Protein AF-A0A329S7Z7-F1 (afdb_monomer)

Organism: 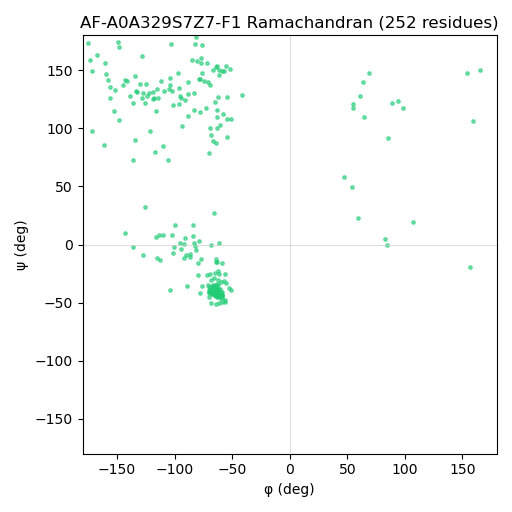NCBI:txid29920

Sequence (254 aa):
MAEKARREEEARAAALEVEAGRATQEKAAAADAAHQRARASRAQASTETCGPHAVGPADEALDEDKSDSESAEDGNEGENQDEEKNEEENVAEERGVQLSDNDAVAETIVNFNLESPKNVSSVYQSACGNTGVISATTGHVRSMVHSFPEVLQMNCSPKTNKYNYQLLSMIAMDQYGNCQPVQYSLLETNGDWHMAKRLEHFKRANEHWCFVRIVIVGKDMREMRKEEEYYTKVEIAGTLRDTPYLEEMNVVLG

pLDDT: mean 70.24, std 23.92, range [27.22, 97.94]

Structure (mmCIF, N/CA/C/O backbone):
data_AF-A0A329S7Z7-F1
#
_entry.id   AF-A0A329S7Z7-F1
#
loop_
_atom_site.group_PDB
_atom_site.id
_atom_site.type_symbol
_atom_site.label_atom_id
_atom_site.label_alt_id
_atom_site.label_comp_id
_atom_site.label_asym_id
_atom_site.label_entity_id
_atom_site.label_seq_id
_atom_site.pdbx_PDB_ins_code
_atom_site.Cartn_x
_atom_site.Cartn_y
_atom_site.Cartn_z
_atom_site.occupancy
_atom_site.B_iso_or_equiv
_atom_site.auth_seq_id
_atom_site.auth_comp_id
_atom_site.auth_asym_id
_atom_site.auth_atom_id
_atom_site.pdbx_PDB_model_num
ATOM 1 N N . MET A 1 1 ? -5.266 -20.546 58.063 1.00 62.34 1 MET A N 1
ATOM 2 C CA . MET A 1 1 ? -4.417 -19.351 57.835 1.00 62.34 1 MET A CA 1
ATOM 3 C C . MET A 1 1 ? -3.985 -19.199 56.377 1.00 62.34 1 MET A C 1
ATOM 5 O O . MET A 1 1 ? -4.101 -18.095 55.871 1.00 62.34 1 MET A O 1
ATOM 9 N N . ALA A 1 2 ? -3.584 -20.269 55.677 1.00 73.00 2 ALA A N 1
ATOM 10 C CA . ALA A 1 2 ? -3.150 -20.197 54.272 1.00 73.00 2 ALA A CA 1
ATOM 11 C C . ALA A 1 2 ? -4.217 -19.677 53.278 1.00 73.00 2 ALA A C 1
ATOM 13 O O . ALA A 1 2 ? -3.906 -18.891 52.392 1.00 73.00 2 ALA A O 1
ATOM 14 N N . GLU A 1 3 ? -5.489 -20.045 53.453 1.00 74.56 3 GLU A N 1
ATOM 15 C CA . GLU A 1 3 ? -6.572 -19.630 52.541 1.00 74.56 3 GLU A CA 1
ATOM 16 C C . GLU A 1 3 ? -6.886 -18.123 52.606 1.00 74.56 3 GLU A C 1
ATOM 18 O O . GLU A 1 3 ? -7.248 -17.509 51.605 1.00 74.56 3 GLU A O 1
ATOM 23 N N . LYS A 1 4 ? -6.694 -17.504 53.779 1.00 81.69 4 LYS A N 1
ATOM 24 C CA . LYS A 1 4 ? -6.884 -16.059 53.961 1.00 81.69 4 LYS A CA 1
ATOM 25 C C . LYS A 1 4 ? -5.797 -15.264 53.233 1.00 81.69 4 LYS A C 1
ATOM 27 O O . LYS A 1 4 ? -6.122 -14.289 52.571 1.00 81.69 4 LYS A O 1
ATOM 32 N N . ALA A 1 5 ? -4.546 -15.723 53.310 1.00 85.06 5 ALA A N 1
ATOM 33 C CA . ALA A 1 5 ? -3.421 -15.097 52.619 1.00 85.06 5 ALA A CA 1
ATOM 34 C C . ALA A 1 5 ? -3.585 -15.154 51.091 1.00 85.06 5 ALA A C 1
ATOM 36 O O . ALA A 1 5 ? -3.383 -14.147 50.420 1.00 85.06 5 ALA A O 1
ATOM 37 N N . ARG A 1 6 ? -4.052 -16.290 50.550 1.00 84.81 6 ARG A N 1
ATOM 38 C CA . ARG A 1 6 ? -4.292 -16.438 49.105 1.00 84.81 6 ARG A CA 1
ATOM 39 C C . ARG A 1 6 ? -5.372 -15.483 48.585 1.00 84.81 6 ARG A C 1
ATOM 41 O O . ARG A 1 6 ? -5.197 -14.870 47.540 1.00 84.81 6 ARG A O 1
ATOM 48 N N . ARG A 1 7 ? -6.466 -15.308 49.338 1.00 83.81 7 ARG A N 1
ATOM 49 C CA . ARG A 1 7 ? -7.524 -14.342 48.989 1.00 83.81 7 ARG A CA 1
ATOM 50 C C . ARG A 1 7 ? -7.042 -12.891 49.019 1.00 83.81 7 ARG A C 1
ATOM 52 O O . ARG A 1 7 ? -7.508 -12.082 48.226 1.00 83.81 7 ARG A O 1
ATOM 59 N N . GLU A 1 8 ? -6.134 -12.555 49.930 1.00 86.12 8 GLU A N 1
ATOM 60 C CA . GLU A 1 8 ? -5.557 -11.209 50.024 1.00 86.12 8 GLU A CA 1
ATOM 61 C C . GLU A 1 8 ? -4.618 -10.903 48.848 1.00 86.12 8 GLU A C 1
ATOM 63 O O . GLU A 1 8 ? -4.604 -9.783 48.339 1.00 86.12 8 GLU A O 1
ATOM 68 N N . GLU A 1 9 ? -3.873 -11.905 48.382 1.00 85.12 9 GLU A N 1
ATOM 69 C CA . GLU A 1 9 ? -3.003 -11.803 47.209 1.00 85.12 9 GLU A CA 1
ATOM 70 C C . GLU A 1 9 ? -3.807 -11.694 45.903 1.00 85.12 9 GLU A C 1
ATOM 72 O O . GLU A 1 9 ? -3.550 -10.795 45.103 1.00 85.12 9 GLU A O 1
ATOM 77 N N . GLU A 1 10 ? -4.847 -12.519 45.734 1.00 86.88 10 GLU A N 1
ATOM 78 C CA . GLU A 1 10 ? -5.782 -12.434 44.599 1.00 86.88 10 GLU A CA 1
ATOM 79 C C . GLU A 1 10 ? -6.474 -11.056 44.539 1.00 86.88 10 GLU A C 1
ATOM 81 O O . GLU A 1 10 ? -6.580 -10.455 43.469 1.00 86.88 10 GLU A O 1
ATOM 86 N N . ALA A 1 11 ? -6.883 -10.500 45.686 1.00 85.62 11 ALA A N 1
ATOM 87 C CA . ALA A 1 11 ? -7.495 -9.171 45.749 1.00 85.62 11 ALA A CA 1
ATOM 88 C C . ALA A 1 11 ? -6.511 -8.039 45.396 1.00 85.62 11 ALA A C 1
ATOM 90 O O . ALA A 1 11 ? -6.901 -7.063 44.751 1.00 85.62 11 ALA A O 1
ATOM 91 N N . ARG A 1 12 ? -5.233 -8.162 45.782 1.00 87.06 12 ARG A N 1
ATOM 92 C CA . ARG A 1 12 ? -4.185 -7.196 45.408 1.00 87.06 12 ARG A CA 1
ATOM 93 C C . ARG A 1 12 ? -3.866 -7.243 43.916 1.00 87.06 12 ARG A C 1
ATOM 95 O O . ARG A 1 12 ? -3.706 -6.186 43.314 1.00 87.06 12 ARG A O 1
ATOM 102 N N . ALA A 1 13 ? -3.811 -8.435 43.324 1.00 84.06 13 ALA A N 1
ATOM 103 C CA . ALA A 1 13 ? -3.601 -8.595 41.887 1.00 84.06 13 ALA A CA 1
ATOM 104 C C . ALA A 1 13 ? -4.758 -7.984 41.076 1.00 84.06 13 ALA A C 1
ATOM 106 O O . ALA A 1 13 ? -4.520 -7.215 40.148 1.00 84.06 13 ALA A O 1
ATOM 107 N N . ALA A 1 14 ? -6.006 -8.232 41.492 1.00 84.25 14 ALA A N 1
ATOM 108 C CA . ALA A 1 14 ? -7.184 -7.648 40.851 1.00 84.25 14 ALA A CA 1
ATOM 109 C C . ALA A 1 14 ? -7.212 -6.110 40.947 1.00 84.25 14 ALA A C 1
ATOM 111 O O . ALA A 1 14 ? -7.584 -5.436 39.988 1.00 84.25 14 ALA A O 1
ATOM 112 N N . ALA A 1 15 ? -6.787 -5.533 42.077 1.00 84.81 15 ALA A N 1
ATOM 113 C CA . ALA A 1 15 ? -6.700 -4.079 42.231 1.00 84.81 15 ALA A CA 1
ATOM 114 C C . ALA A 1 15 ? -5.670 -3.448 41.273 1.00 84.81 15 ALA A C 1
ATOM 116 O O . ALA A 1 15 ? -5.936 -2.396 40.693 1.00 84.81 15 ALA A O 1
ATOM 117 N N . LEU A 1 16 ? -4.533 -4.120 41.065 1.00 83.94 16 LEU A N 1
ATOM 118 C CA . LEU A 1 16 ? -3.482 -3.696 40.135 1.00 83.94 16 LEU A CA 1
ATOM 119 C C . LEU A 1 16 ? -3.947 -3.728 38.672 1.00 83.94 16 LEU A C 1
ATOM 121 O O . LEU A 1 16 ? -3.645 -2.805 37.917 1.00 83.94 16 LEU A O 1
ATOM 125 N N . GLU A 1 17 ? -4.721 -4.741 38.270 1.00 81.00 17 GLU A N 1
ATOM 126 C CA . GLU A 1 17 ? -5.297 -4.792 36.918 1.00 81.00 17 GLU A CA 1
ATOM 127 C C . GLU A 1 17 ? -6.325 -3.680 36.675 1.00 81.00 17 GLU A C 1
ATOM 129 O O . GLU A 1 17 ? -6.333 -3.064 35.607 1.00 81.00 17 GLU A O 1
ATOM 134 N N . VAL A 1 18 ? -7.162 -3.371 37.670 1.00 83.44 18 VAL A N 1
ATOM 135 C CA . VAL A 1 18 ? -8.134 -2.269 37.579 1.00 83.44 18 VAL A CA 1
ATOM 136 C C . VAL A 1 18 ? -7.424 -0.918 37.447 1.00 83.44 18 VAL A C 1
ATOM 138 O O . VAL A 1 18 ? -7.835 -0.075 36.645 1.00 83.44 18 VAL A O 1
ATOM 141 N N . GLU A 1 19 ? -6.340 -0.708 38.195 1.00 83.00 19 GLU A N 1
ATOM 142 C CA . GLU A 1 19 ? -5.549 0.523 38.129 1.00 83.00 19 GLU A CA 1
ATOM 143 C C . GLU A 1 19 ? -4.821 0.665 36.782 1.00 83.00 19 GLU A C 1
ATOM 145 O O . GLU A 1 19 ? -4.863 1.732 36.162 1.00 83.00 19 GLU A O 1
ATOM 150 N N . ALA A 1 20 ? -4.247 -0.427 36.264 1.00 77.75 20 ALA A N 1
ATOM 151 C CA . ALA A 1 20 ? -3.639 -0.459 34.936 1.00 77.75 20 ALA A CA 1
ATOM 152 C C . ALA A 1 20 ? -4.668 -0.169 33.829 1.00 77.75 20 ALA A C 1
ATOM 154 O O . ALA A 1 20 ? -4.409 0.641 32.933 1.00 77.75 20 ALA A O 1
ATOM 155 N N . GLY A 1 21 ? -5.865 -0.759 33.911 1.00 78.94 21 GLY A N 1
ATOM 156 C CA . GLY A 1 21 ? -6.962 -0.486 32.981 1.00 78.94 21 GLY A CA 1
ATOM 157 C C . GLY A 1 21 ? -7.362 0.992 32.973 1.00 78.94 21 GLY A C 1
ATOM 158 O O . GLY A 1 21 ? -7.471 1.602 31.907 1.00 78.94 21 GLY A O 1
ATOM 159 N N . ARG A 1 22 ? -7.476 1.604 34.159 1.00 81.50 22 ARG A N 1
ATOM 160 C CA . ARG A 1 22 ? -7.803 3.028 34.310 1.00 81.50 22 ARG A CA 1
ATOM 161 C C . ARG A 1 22 ? -6.724 3.941 33.721 1.00 81.50 22 ARG A C 1
ATOM 163 O O . ARG A 1 22 ? -7.058 4.857 32.973 1.00 81.50 22 ARG A O 1
ATOM 170 N N . ALA A 1 23 ? -5.447 3.657 33.979 1.00 79.12 23 ALA A N 1
ATOM 171 C CA . ALA A 1 23 ? -4.332 4.422 33.416 1.00 79.12 23 ALA A CA 1
ATOM 172 C C . ALA A 1 23 ? -4.287 4.348 31.877 1.00 79.12 23 ALA A C 1
ATOM 174 O O . ALA A 1 23 ? -3.947 5.321 31.200 1.00 79.12 23 ALA A O 1
ATOM 175 N N . THR A 1 24 ? -4.662 3.200 31.309 1.00 80.31 24 THR A N 1
ATOM 176 C CA . THR A 1 24 ? -4.720 3.001 29.854 1.00 80.31 24 THR A CA 1
ATOM 177 C C . THR A 1 24 ? -5.867 3.801 29.231 1.00 80.31 24 THR A C 1
ATOM 179 O O . THR A 1 24 ? -5.694 4.443 28.194 1.00 80.31 24 THR A O 1
ATOM 182 N N . GLN A 1 25 ? -7.024 3.828 29.897 1.00 74.88 25 GLN A N 1
ATOM 183 C CA . GLN A 1 25 ? -8.201 4.577 29.459 1.00 74.88 25 GLN A CA 1
ATOM 184 C C . GLN A 1 25 ? -7.985 6.098 29.541 1.00 74.88 25 GLN A C 1
ATOM 186 O O . GLN A 1 25 ? -8.393 6.833 28.642 1.00 74.88 25 GLN A O 1
ATOM 191 N N . GLU A 1 26 ? -7.281 6.571 30.570 1.00 80.88 26 GLU A N 1
ATOM 192 C CA . GLU A 1 26 ? -6.946 7.988 30.747 1.00 80.88 26 GLU A CA 1
ATOM 193 C C . GLU A 1 26 ? -5.937 8.480 29.694 1.00 80.88 26 GLU A C 1
ATOM 195 O O . GLU A 1 26 ? -6.112 9.556 29.121 1.00 80.88 26 GLU A O 1
ATOM 200 N N . LYS A 1 27 ? -4.942 7.653 29.334 1.00 79.88 27 LYS A N 1
ATOM 201 C CA . LYS A 1 27 ? -4.032 7.943 28.211 1.00 79.88 27 LYS A CA 1
ATOM 202 C C . LYS A 1 27 ? -4.758 8.009 26.866 1.00 79.88 27 LYS A C 1
ATOM 204 O O . LYS A 1 27 ? -4.454 8.886 26.059 1.00 79.88 27 LYS A O 1
ATOM 209 N N . ALA A 1 28 ? -5.721 7.117 26.628 1.00 73.62 28 ALA A N 1
ATOM 210 C CA . ALA A 1 28 ? -6.526 7.135 25.408 1.00 73.62 28 ALA A CA 1
ATOM 211 C C . ALA A 1 28 ? -7.396 8.403 25.316 1.00 73.62 28 ALA A C 1
ATOM 213 O O . ALA A 1 28 ? -7.445 9.040 24.265 1.00 73.62 28 ALA A O 1
ATOM 214 N N . ALA A 1 29 ? -8.014 8.818 26.426 1.00 78.56 29 ALA A N 1
ATOM 215 C CA . ALA A 1 29 ? -8.801 10.049 26.489 1.00 78.56 29 ALA A CA 1
ATOM 216 C C . ALA A 1 29 ? -7.942 11.310 26.275 1.00 78.56 29 ALA A C 1
ATOM 218 O O . ALA A 1 29 ? -8.358 12.233 25.574 1.00 78.56 29 ALA A O 1
ATOM 219 N N . ALA A 1 30 ? -6.724 11.344 26.827 1.00 79.62 30 ALA A N 1
ATOM 220 C CA . ALA A 1 30 ? -5.790 12.451 26.619 1.00 79.62 30 ALA A CA 1
ATOM 221 C C . ALA A 1 30 ? -5.335 12.569 25.152 1.00 79.62 30 ALA A C 1
ATOM 223 O O . ALA A 1 30 ? -5.235 13.680 24.627 1.00 79.62 30 ALA A O 1
ATOM 224 N N . ALA A 1 31 ? -5.105 11.438 24.477 1.00 76.00 31 ALA A N 1
ATOM 225 C CA . ALA A 1 31 ? -4.752 11.409 23.059 1.00 76.00 31 ALA A CA 1
ATOM 226 C C . ALA A 1 31 ? -5.901 11.909 22.165 1.00 76.00 31 ALA A C 1
ATOM 228 O O . ALA A 1 31 ? -5.667 12.710 21.259 1.00 76.00 31 ALA A O 1
ATOM 229 N N . ASP A 1 32 ? -7.144 11.509 22.456 1.00 79.44 32 ASP A N 1
ATOM 230 C CA . ASP A 1 32 ? -8.321 11.977 21.713 1.00 79.44 32 ASP A CA 1
ATOM 231 C C . ASP A 1 32 ? -8.551 13.487 21.905 1.00 79.44 32 ASP A C 1
ATOM 233 O O . ASP A 1 32 ? -8.765 14.223 20.941 1.00 79.44 32 ASP A O 1
ATOM 237 N N . ALA A 1 33 ? -8.386 13.993 23.133 1.00 78.00 33 ALA A N 1
ATOM 238 C CA . ALA A 1 33 ? -8.478 15.425 23.418 1.00 78.00 33 ALA A CA 1
ATOM 239 C C . ALA A 1 33 ? -7.389 16.247 22.698 1.00 78.00 33 ALA A C 1
ATOM 241 O O . ALA A 1 33 ? -7.664 17.344 22.205 1.00 78.00 33 ALA A O 1
ATOM 242 N N . ALA A 1 34 ? -6.159 15.730 22.605 1.00 75.31 34 ALA A N 1
ATOM 243 C CA . ALA A 1 34 ? -5.082 16.371 21.848 1.00 75.31 34 ALA A CA 1
ATOM 244 C C . ALA A 1 34 ? -5.392 16.408 20.341 1.00 75.31 34 ALA A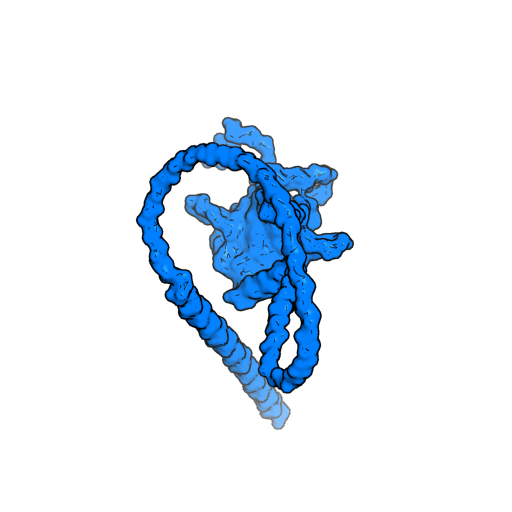 C 1
ATOM 246 O O . ALA A 1 34 ? -5.212 17.443 19.696 1.00 75.31 34 ALA A O 1
ATOM 247 N N . HIS A 1 35 ? -5.935 15.315 19.799 1.00 72.62 35 HIS A N 1
ATOM 248 C CA . HIS A 1 35 ? -6.343 15.224 18.399 1.00 72.62 35 HIS A CA 1
ATOM 249 C C . HIS A 1 35 ? -7.480 16.205 18.059 1.00 72.62 35 HIS A C 1
ATOM 251 O O . HIS A 1 35 ? -7.404 16.934 17.066 1.00 72.62 35 HIS A O 1
ATOM 257 N N . GLN A 1 36 ? -8.502 16.307 18.917 1.00 75.62 36 GLN A N 1
ATOM 258 C CA . GLN A 1 36 ? -9.599 17.265 18.736 1.00 75.62 36 GLN A CA 1
ATOM 259 C C . GLN A 1 36 ? -9.112 18.724 18.768 1.00 75.62 36 GLN A C 1
ATOM 261 O O . GLN A 1 36 ? -9.556 19.537 17.954 1.00 75.62 36 GLN A O 1
ATOM 266 N N . ARG A 1 37 ? -8.155 19.059 19.646 1.00 80.06 37 ARG A N 1
ATOM 267 C CA . ARG A 1 37 ? -7.543 20.402 19.704 1.00 80.06 37 ARG A CA 1
ATOM 268 C C . ARG A 1 37 ? -6.751 20.738 18.439 1.00 80.06 37 ARG A C 1
ATOM 270 O O . ARG A 1 37 ? -6.886 21.845 17.921 1.00 80.06 37 ARG A O 1
ATOM 277 N N . ALA A 1 38 ? -5.981 19.787 17.909 1.00 70.88 38 ALA A N 1
ATOM 278 C CA . ALA A 1 38 ? -5.245 19.973 16.658 1.00 70.88 38 ALA A CA 1
ATOM 279 C C . ALA A 1 38 ? -6.194 20.204 15.467 1.00 70.88 38 ALA A C 1
ATOM 281 O O . ALA A 1 38 ? -5.966 21.093 14.645 1.00 70.88 38 ALA A O 1
ATOM 282 N N . ARG A 1 39 ? -7.309 19.462 15.413 1.00 72.06 39 ARG A N 1
ATOM 283 C CA . ARG A 1 39 ? -8.339 19.623 14.378 1.00 72.06 39 ARG A CA 1
ATOM 284 C C . ARG A 1 39 ? -9.034 20.985 14.445 1.00 72.06 39 ARG A C 1
ATOM 286 O O . ARG A 1 39 ? -9.248 21.600 13.403 1.00 72.06 39 ARG A O 1
ATOM 293 N N . ALA A 1 40 ? -9.361 21.463 15.647 1.00 70.19 40 ALA A N 1
ATOM 294 C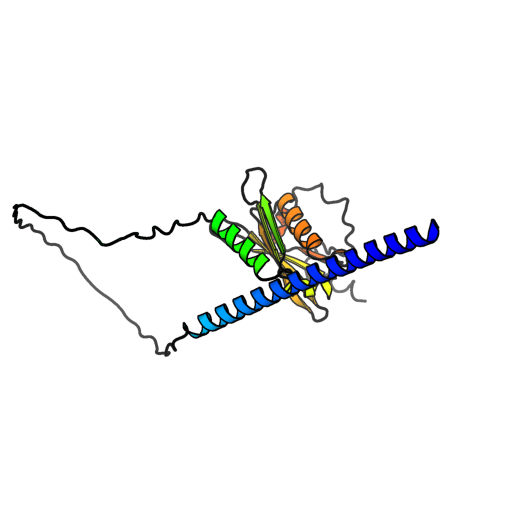 CA . ALA A 1 40 ? -9.966 22.781 15.839 1.00 70.19 40 ALA A CA 1
ATOM 295 C C . ALA A 1 40 ? -9.021 23.917 15.405 1.00 70.19 40 ALA A C 1
ATOM 297 O O . ALA A 1 40 ? -9.450 24.826 14.700 1.00 70.19 40 ALA A O 1
ATOM 298 N N . SER A 1 41 ? -7.729 23.816 15.741 1.00 68.31 41 SER A N 1
ATOM 299 C CA . SER A 1 41 ? -6.708 24.793 15.332 1.00 68.31 41 SER A CA 1
ATOM 300 C C . SER A 1 41 ? -6.541 24.860 13.806 1.00 68.31 41 SER A C 1
ATOM 302 O O . SER A 1 41 ? -6.561 25.940 13.216 1.00 68.31 41 SER A O 1
ATOM 304 N N . ARG A 1 42 ? -6.497 23.705 13.123 1.00 62.81 42 ARG A N 1
ATOM 305 C CA . ARG A 1 42 ? -6.403 23.659 11.652 1.00 62.81 42 ARG A CA 1
ATOM 306 C C . ARG A 1 42 ? -7.663 24.199 10.960 1.00 62.81 42 ARG A C 1
ATOM 308 O O . ARG A 1 42 ? -7.554 24.829 9.912 1.00 62.81 42 ARG A O 1
ATOM 315 N N . ALA A 1 43 ? -8.846 23.987 11.539 1.00 59.78 43 ALA A N 1
ATOM 316 C CA . ALA A 1 43 ? -10.089 24.554 11.013 1.00 59.78 43 ALA A CA 1
ATOM 317 C C . ALA A 1 43 ? -10.114 26.091 11.111 1.00 59.78 43 ALA A C 1
ATOM 319 O O . ALA A 1 43 ? -10.588 26.742 10.185 1.00 59.78 43 ALA A O 1
ATOM 320 N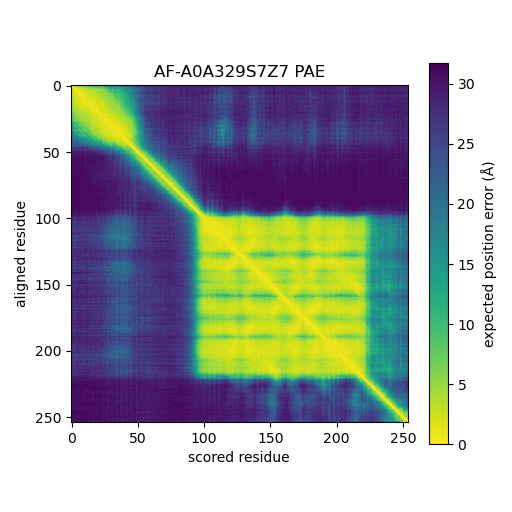 N . GLN A 1 44 ? -9.558 26.664 12.185 1.00 59.94 44 GLN A N 1
ATOM 321 C CA . GLN A 1 44 ? -9.452 28.117 12.365 1.00 59.94 44 GLN A CA 1
ATOM 322 C C . GLN A 1 44 ? -8.436 28.753 11.401 1.00 59.94 44 GLN A C 1
ATOM 324 O O . GLN A 1 44 ? -8.728 29.786 10.806 1.00 59.94 44 GLN A O 1
ATOM 329 N N . ALA A 1 45 ? -7.299 28.097 11.146 1.00 56.94 45 ALA A N 1
ATOM 330 C CA . ALA A 1 45 ? -6.312 28.572 10.169 1.00 56.94 45 ALA A CA 1
ATOM 331 C C . ALA A 1 45 ? -6.839 28.563 8.716 1.00 56.94 45 ALA A C 1
ATOM 333 O O . ALA A 1 45 ? -6.431 29.371 7.883 1.00 56.94 45 ALA A O 1
ATOM 334 N N . SER A 1 46 ? -7.778 27.664 8.396 1.00 49.62 46 SER A N 1
ATOM 335 C CA . SER A 1 46 ? -8.347 27.550 7.048 1.00 49.62 46 SER A CA 1
ATOM 336 C C . SER A 1 46 ? -9.421 28.603 6.738 1.00 49.62 46 SER A C 1
ATOM 338 O O . SER A 1 46 ? -9.749 28.794 5.570 1.00 49.62 46 SER A O 1
ATOM 340 N N . THR A 1 47 ? -9.967 29.293 7.747 1.00 50.75 47 THR A N 1
ATOM 341 C CA . THR A 1 47 ? -10.950 30.374 7.546 1.00 50.75 47 THR A CA 1
ATOM 342 C C . THR A 1 47 ? -10.321 31.746 7.296 1.00 50.75 47 THR A C 1
ATOM 344 O O . THR A 1 47 ? -11.029 32.658 6.881 1.00 50.75 47 THR A O 1
ATOM 347 N N . GLU A 1 48 ? -9.007 31.901 7.489 1.00 47.75 48 GLU A N 1
ATOM 348 C CA . GLU A 1 48 ? -8.308 33.189 7.332 1.00 47.75 48 GLU A CA 1
ATOM 349 C C . GLU A 1 48 ? -7.679 33.398 5.938 1.00 47.75 48 GLU A C 1
ATOM 351 O O . GLU A 1 48 ? -7.168 34.476 5.653 1.00 47.75 48 GLU A O 1
ATOM 356 N N . THR A 1 49 ? -7.744 32.412 5.032 1.00 43.91 49 THR A N 1
ATOM 357 C CA . THR A 1 49 ? -7.035 32.452 3.730 1.00 43.91 49 THR A CA 1
ATOM 358 C C . THR A 1 49 ? -7.928 32.460 2.484 1.00 43.91 49 THR A C 1
ATOM 360 O O . THR A 1 49 ? -7.413 32.439 1.368 1.00 43.91 49 THR A O 1
ATOM 363 N N . CYS A 1 50 ? -9.255 32.560 2.621 1.00 32.06 50 CYS A N 1
ATOM 364 C CA . CYS A 1 50 ? -10.157 32.664 1.468 1.00 32.06 50 CYS A CA 1
ATOM 365 C C . CYS A 1 50 ? -10.777 34.066 1.370 1.00 32.06 50 CYS A C 1
ATOM 367 O O . CYS A 1 50 ? -11.874 34.322 1.864 1.00 32.06 50 CYS A O 1
ATOM 369 N N . GLY A 1 51 ? -10.049 34.988 0.735 1.00 38.22 51 GLY A N 1
ATOM 370 C CA . GLY A 1 51 ? -10.620 36.234 0.222 1.00 38.22 51 GLY A CA 1
ATOM 371 C C . GLY A 1 51 ? -11.412 35.978 -1.073 1.00 38.22 51 GLY A C 1
ATOM 372 O O . GLY A 1 51 ? -11.050 35.080 -1.837 1.00 38.22 51 GLY A O 1
ATOM 373 N N . PRO A 1 52 ? -12.494 36.726 -1.352 1.00 38.06 52 PRO A N 1
ATOM 374 C CA . PRO A 1 52 ? -13.341 36.467 -2.511 1.00 38.06 52 PRO A CA 1
ATOM 375 C C . PRO A 1 52 ? -12.687 36.991 -3.799 1.00 38.06 52 PRO A C 1
ATOM 377 O O . PRO A 1 52 ? -12.553 38.200 -3.984 1.00 38.06 52 PRO A O 1
ATOM 380 N N . HIS A 1 53 ? -12.317 36.098 -4.721 1.00 36.94 53 HIS A N 1
ATOM 381 C CA . HIS A 1 53 ? -11.935 36.491 -6.080 1.00 36.94 53 HIS A CA 1
ATOM 382 C C . HIS A 1 53 ? -13.178 36.672 -6.957 1.00 36.94 53 HIS A C 1
ATOM 384 O O . HIS A 1 53 ? -13.933 35.734 -7.216 1.00 36.94 53 HIS A O 1
ATOM 390 N N . ALA A 1 54 ? -13.374 37.914 -7.400 1.00 32.75 54 ALA A N 1
ATOM 391 C CA . ALA A 1 54 ? -14.363 38.307 -8.388 1.00 32.75 54 ALA A CA 1
ATOM 392 C C . ALA A 1 54 ? -13.998 37.762 -9.778 1.00 32.75 54 ALA A C 1
ATOM 394 O O . ALA A 1 54 ? -12.845 37.812 -10.205 1.00 32.75 54 ALA A O 1
ATOM 395 N N . VAL A 1 55 ? -15.014 37.262 -10.476 1.00 41.88 55 VAL A N 1
ATOM 396 C CA . VAL A 1 55 ? -14.963 36.796 -11.863 1.00 41.88 55 VAL A CA 1
ATOM 397 C C . VAL A 1 55 ? -15.107 38.003 -12.796 1.00 41.88 55 VAL A C 1
ATOM 399 O O . VAL A 1 55 ? -16.045 38.783 -12.639 1.00 41.88 55 VAL A O 1
ATOM 402 N N . GLY A 1 56 ? -14.220 38.136 -13.784 1.00 29.36 56 GLY A N 1
ATOM 403 C CA . GLY A 1 56 ? -14.340 39.090 -14.893 1.00 29.36 56 GLY A CA 1
ATOM 404 C C . GLY A 1 56 ? -13.477 38.665 -16.094 1.00 29.36 56 GLY A C 1
ATOM 405 O O . GLY A 1 56 ? -12.466 38.003 -15.867 1.00 29.36 56 GLY A O 1
ATOM 406 N N . PRO A 1 57 ? -13.899 38.939 -17.347 1.00 39.97 57 PRO A N 1
ATOM 407 C CA . PRO A 1 57 ? -13.673 38.028 -18.470 1.00 39.97 57 PRO A CA 1
ATOM 408 C C . PRO A 1 57 ? -12.544 38.432 -19.435 1.00 39.97 57 PRO A C 1
ATOM 410 O O . PRO A 1 57 ? -11.950 39.500 -19.328 1.00 39.97 57 PRO A O 1
ATOM 413 N N . ALA A 1 58 ? -12.278 37.496 -20.350 1.00 42.53 58 ALA A N 1
ATOM 414 C CA . ALA A 1 58 ? -11.283 37.475 -21.420 1.00 42.53 58 ALA A CA 1
ATOM 415 C C . ALA A 1 58 ? -11.329 38.664 -22.397 1.00 42.53 58 ALA A C 1
ATOM 417 O O . ALA A 1 58 ? -12.413 39.178 -22.651 1.00 42.53 58 ALA A O 1
ATOM 418 N N . ASP A 1 59 ? -10.180 38.986 -23.012 1.00 31.55 59 ASP A N 1
ATOM 419 C CA . ASP A 1 59 ? -10.119 39.470 -24.400 1.00 31.55 59 ASP A CA 1
ATOM 420 C C . ASP A 1 59 ? -8.723 39.328 -25.049 1.00 31.55 59 ASP A C 1
ATOM 422 O O . ASP A 1 59 ? -7.703 39.186 -24.374 1.00 31.55 59 ASP A O 1
ATOM 426 N N . GLU A 1 60 ? -8.765 39.283 -26.381 1.00 38.72 60 GLU A N 1
ATOM 427 C CA . GLU A 1 60 ? -7.792 38.832 -27.384 1.00 38.72 60 GLU A CA 1
ATOM 428 C C . GLU A 1 60 ? -6.660 39.822 -27.781 1.00 38.72 60 GLU A C 1
ATOM 430 O O . GLU A 1 60 ? -6.676 40.994 -27.417 1.00 38.72 60 GLU A O 1
ATOM 435 N N . ALA A 1 61 ? -5.789 39.321 -28.683 1.00 33.00 61 ALA A N 1
ATOM 436 C CA . ALA A 1 61 ? -5.033 40.004 -29.760 1.00 33.00 61 ALA A CA 1
ATOM 437 C C . ALA A 1 61 ? -3.554 40.394 -29.472 1.00 33.00 61 ALA A C 1
ATOM 439 O O . ALA A 1 61 ? -3.265 41.002 -28.449 1.00 33.00 61 ALA A O 1
ATOM 440 N N . LEU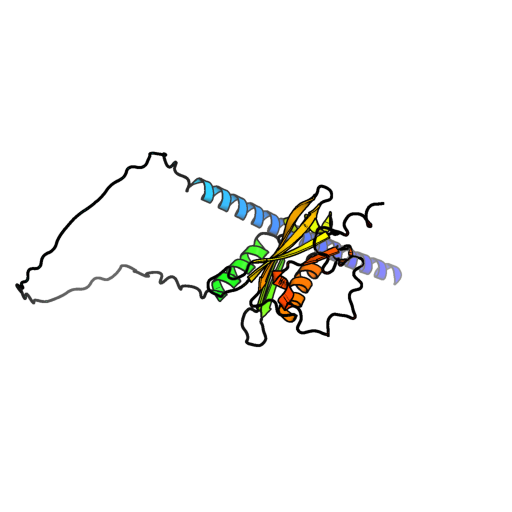 A 1 62 ? -2.571 39.831 -30.218 1.00 34.94 62 LEU A N 1
ATOM 441 C CA . LEU A 1 62 ? -1.885 40.357 -31.444 1.00 34.94 62 LEU A CA 1
ATOM 442 C C . LEU A 1 62 ? -1.084 41.654 -31.158 1.00 34.94 62 LEU A C 1
ATOM 444 O O . LEU A 1 62 ? -1.606 42.519 -30.474 1.00 34.94 62 LEU A O 1
ATOM 448 N N . ASP A 1 63 ? 0.115 41.978 -31.649 1.00 36.97 63 ASP A N 1
ATOM 449 C CA . ASP A 1 63 ? 1.172 41.438 -32.524 1.00 36.97 63 ASP A CA 1
ATOM 450 C C . ASP A 1 63 ? 2.347 42.471 -32.455 1.00 36.97 63 ASP A C 1
ATOM 452 O O . ASP A 1 63 ? 2.127 43.570 -31.943 1.00 36.97 63 ASP A O 1
ATOM 456 N N . GLU A 1 64 ? 3.516 42.165 -33.053 1.00 40.22 64 GLU A N 1
ATOM 457 C CA . GLU A 1 64 ? 4.547 43.129 -33.558 1.00 40.22 64 GLU A CA 1
ATOM 458 C C . GLU A 1 64 ? 5.372 43.975 -32.526 1.00 40.22 64 GLU A C 1
ATOM 460 O O . GLU A 1 64 ? 4.885 44.354 -31.472 1.00 40.22 64 GLU A O 1
ATOM 465 N N . ASP A 1 65 ? 6.649 44.374 -32.684 1.00 34.09 65 ASP A N 1
ATOM 466 C CA . ASP A 1 65 ? 7.704 44.253 -33.706 1.00 34.09 65 ASP A CA 1
ATOM 467 C C . ASP A 1 65 ? 9.072 44.707 -33.095 1.00 34.09 65 ASP A C 1
ATOM 469 O O . ASP A 1 65 ? 9.081 45.448 -32.114 1.00 34.09 65 ASP A O 1
ATOM 473 N N . LYS A 1 66 ? 10.191 44.340 -33.758 1.00 34.62 66 LYS A N 1
ATOM 474 C CA . LYS A 1 66 ? 11.502 45.056 -33.928 1.00 34.62 66 LYS A CA 1
ATOM 475 C C . LYS A 1 66 ? 12.327 45.545 -32.714 1.00 34.62 66 LYS A C 1
ATOM 477 O O . LYS A 1 66 ? 11.881 46.323 -31.886 1.00 34.62 66 LYS A O 1
ATOM 482 N N . SER A 1 67 ? 13.548 45.033 -32.505 1.00 34.69 67 SER A N 1
ATOM 483 C CA . SER A 1 67 ? 14.843 45.407 -33.139 1.00 34.69 67 SER A CA 1
ATOM 484 C C . SER A 1 67 ? 15.323 46.838 -32.838 1.00 34.69 67 SER A C 1
ATOM 486 O O . SER A 1 67 ? 14.751 47.803 -33.323 1.00 34.69 67 SER A O 1
ATOM 488 N N . ASP A 1 68 ? 16.382 46.990 -32.038 1.00 30.91 68 ASP A N 1
ATOM 489 C CA . ASP A 1 68 ? 17.748 47.282 -32.509 1.00 30.91 68 ASP A CA 1
ATOM 490 C C . ASP A 1 68 ? 18.666 47.757 -31.368 1.00 30.91 68 ASP A C 1
ATOM 492 O O . ASP A 1 68 ? 18.255 48.317 -30.355 1.00 30.91 68 ASP A O 1
ATOM 496 N N . SER A 1 69 ? 19.939 47.435 -31.564 1.00 40.72 69 SER A N 1
ATOM 497 C CA . SER A 1 69 ? 21.138 47.782 -30.803 1.00 40.72 69 SER A CA 1
ATOM 498 C C . SER A 1 69 ? 21.331 49.277 -30.535 1.00 40.72 69 SER A C 1
ATOM 500 O O . SER A 1 69 ? 21.056 50.067 -31.427 1.00 40.72 69 SER A O 1
ATOM 502 N N . GLU A 1 70 ? 21.993 49.637 -29.427 1.00 34.84 70 GLU A N 1
ATOM 503 C CA . GLU A 1 70 ? 23.260 50.392 -29.471 1.00 34.84 70 GLU A CA 1
ATOM 504 C C . GLU A 1 70 ? 23.940 50.525 -28.094 1.00 34.84 70 GLU A C 1
ATOM 506 O O . GLU A 1 70 ? 23.329 50.511 -27.030 1.00 34.84 70 GLU A O 1
ATOM 511 N N . SER A 1 71 ? 25.261 50.578 -28.190 1.00 36.19 71 SER A N 1
ATOM 512 C CA . SER A 1 71 ? 26.335 50.653 -27.201 1.00 36.19 71 SER A CA 1
ATOM 513 C C . SER A 1 71 ? 26.475 51.997 -26.477 1.00 36.19 71 SER A C 1
ATOM 515 O O . SER A 1 71 ? 26.213 53.031 -27.080 1.00 36.19 71 SER A O 1
ATOM 517 N N . ALA A 1 72 ? 27.065 51.988 -25.276 1.00 34.28 72 ALA A N 1
ATOM 518 C CA . ALA A 1 72 ? 28.388 52.571 -24.971 1.00 34.28 72 ALA A CA 1
ATOM 519 C C . ALA A 1 72 ? 28.528 52.977 -23.492 1.00 34.28 72 ALA A C 1
ATOM 521 O O . ALA A 1 72 ? 27.574 53.353 -22.819 1.00 34.28 72 ALA A O 1
ATOM 522 N N . GLU A 1 73 ? 29.767 52.842 -23.037 1.00 40.69 73 GLU A N 1
ATOM 523 C CA . GLU A 1 73 ? 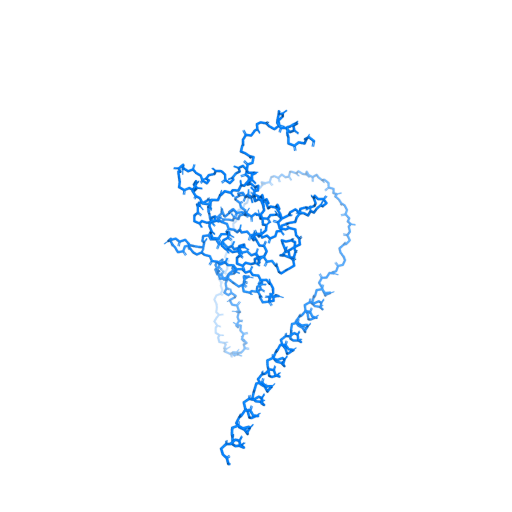30.326 53.052 -21.707 1.00 40.69 73 GLU A CA 1
ATOM 524 C C . GLU A 1 73 ? 30.286 54.525 -21.267 1.00 40.69 73 GLU A C 1
ATOM 526 O O . GLU A 1 73 ? 30.472 55.414 -22.095 1.00 40.69 73 GLU A O 1
ATOM 531 N N . ASP A 1 74 ? 30.178 54.775 -19.959 1.00 33.78 74 ASP A N 1
ATOM 532 C CA . ASP A 1 74 ? 31.028 55.788 -19.325 1.00 33.78 74 ASP A CA 1
ATOM 533 C C . ASP A 1 74 ? 31.250 55.450 -17.845 1.00 33.78 74 ASP A C 1
ATOM 535 O O . ASP A 1 74 ? 30.327 55.063 -17.121 1.00 33.78 74 ASP A O 1
ATOM 539 N N . GLY A 1 75 ? 32.510 55.524 -17.431 1.00 32.59 75 GLY A N 1
ATOM 540 C CA . GLY A 1 75 ? 32.966 55.184 -16.091 1.00 32.59 75 GLY A CA 1
ATOM 541 C C . GLY A 1 75 ? 32.824 56.352 -15.122 1.00 32.59 75 GLY A C 1
ATOM 542 O O . GLY A 1 75 ? 32.816 57.514 -15.514 1.00 32.59 75 GLY A O 1
ATOM 543 N N . ASN A 1 76 ? 32.788 56.045 -13.826 1.00 33.81 76 ASN A N 1
ATOM 544 C CA . ASN A 1 76 ? 33.312 56.973 -12.833 1.00 33.81 76 ASN A CA 1
ATOM 545 C C . ASN A 1 76 ? 33.789 56.215 -11.592 1.00 33.81 76 ASN A C 1
ATOM 547 O O . ASN A 1 76 ? 33.002 55.584 -10.885 1.00 33.81 76 ASN A O 1
ATOM 551 N N . GLU A 1 77 ? 35.096 56.287 -11.365 1.00 36.16 77 GLU A N 1
ATOM 552 C CA . GLU A 1 77 ? 35.785 55.853 -10.157 1.00 36.16 77 GLU A CA 1
ATOM 553 C C . GLU A 1 77 ? 35.615 56.910 -9.058 1.00 36.16 77 GLU A C 1
ATOM 555 O O . GLU A 1 77 ? 35.658 58.116 -9.306 1.00 36.16 77 GLU A O 1
ATOM 560 N N . GLY A 1 78 ? 35.458 56.451 -7.822 1.00 32.75 78 GLY A N 1
ATOM 561 C CA . GLY A 1 78 ? 35.446 57.297 -6.637 1.00 32.75 78 GLY A CA 1
ATOM 562 C C . GLY A 1 78 ? 35.705 56.457 -5.397 1.00 32.75 78 GLY A C 1
ATOM 563 O O . GLY A 1 78 ? 34.769 55.990 -4.756 1.00 32.75 78 GLY A O 1
ATOM 564 N N . GLU A 1 79 ? 36.983 56.240 -5.090 1.00 35.00 79 GLU A N 1
ATOM 565 C CA . GLU A 1 79 ? 37.455 55.724 -3.803 1.00 35.00 79 GLU A CA 1
ATOM 566 C C . GLU A 1 79 ? 37.450 56.832 -2.733 1.00 35.00 79 GLU A C 1
ATOM 568 O O . GLU A 1 79 ? 37.781 57.980 -3.035 1.00 35.00 79 GLU A O 1
ATOM 573 N N . ASN A 1 80 ? 37.091 56.464 -1.494 1.00 32.69 80 ASN A N 1
ATOM 574 C CA . ASN A 1 80 ? 37.641 56.891 -0.186 1.00 32.69 80 ASN A CA 1
ATOM 575 C C . ASN A 1 80 ? 36.581 56.609 0.899 1.00 32.69 80 ASN A C 1
ATOM 577 O O . ASN A 1 80 ? 35.481 57.147 0.837 1.00 32.69 80 ASN A O 1
ATOM 581 N N . GLN A 1 81 ? 36.754 55.588 1.741 1.00 33.44 81 GLN A N 1
ATOM 582 C CA . GLN A 1 81 ? 37.631 55.473 2.923 1.00 33.44 81 GLN A CA 1
ATOM 583 C C . GLN A 1 81 ? 36.908 55.835 4.237 1.00 33.44 81 GLN A C 1
ATOM 585 O O . GLN A 1 81 ? 36.411 56.942 4.409 1.00 33.44 81 GLN A O 1
ATOM 590 N N . ASP A 1 82 ? 36.957 54.839 5.126 1.00 38.44 82 ASP A N 1
ATOM 591 C CA . ASP A 1 82 ? 37.061 54.898 6.588 1.00 38.44 82 ASP A CA 1
ATOM 592 C C . ASP A 1 82 ? 35.813 54.968 7.493 1.00 38.44 82 ASP A C 1
ATOM 594 O O . ASP A 1 82 ? 35.016 55.895 7.443 1.00 38.44 82 ASP A O 1
ATOM 598 N N . GLU A 1 83 ? 35.776 53.934 8.359 1.00 38.19 83 GLU A N 1
ATOM 599 C CA . GLU A 1 83 ? 35.439 53.899 9.799 1.00 38.19 83 GLU A CA 1
ATOM 600 C C . GLU A 1 83 ? 34.010 54.356 10.197 1.00 38.19 83 GLU A C 1
ATOM 602 O O . GLU A 1 83 ? 33.532 55.411 9.824 1.00 38.19 83 GLU A O 1
ATOM 607 N N . GLU A 1 84 ? 33.193 53.624 10.960 1.00 38.03 84 GLU A N 1
ATOM 608 C CA . GLU A 1 84 ? 33.464 52.952 12.230 1.00 38.03 84 GLU A CA 1
ATOM 609 C C . GLU A 1 84 ? 32.227 52.102 12.637 1.00 38.03 84 GLU A C 1
ATOM 611 O O . GLU A 1 84 ? 31.106 52.319 12.176 1.00 38.03 84 GLU A O 1
ATOM 616 N N . LYS A 1 85 ? 32.448 51.108 13.500 1.00 39.38 85 LYS A N 1
ATOM 617 C CA . LYS A 1 85 ? 31.501 50.099 14.014 1.00 39.38 85 LYS A CA 1
ATOM 618 C C . LYS A 1 85 ? 30.243 50.642 14.718 1.00 39.38 85 LYS A C 1
ATOM 620 O O . LYS A 1 85 ? 30.328 51.605 15.467 1.00 39.38 85 LYS A O 1
ATOM 625 N N . ASN A 1 86 ? 29.149 49.876 14.618 1.00 32.50 86 ASN A N 1
ATOM 626 C CA . ASN A 1 86 ? 28.287 49.397 15.726 1.00 32.50 86 ASN A CA 1
ATOM 627 C C . ASN A 1 86 ? 27.284 48.391 15.121 1.00 32.50 86 ASN A C 1
ATOM 629 O O . ASN A 1 86 ? 26.480 48.762 14.277 1.00 32.50 86 ASN A O 1
ATOM 633 N N . GLU A 1 87 ? 27.535 47.083 15.202 1.00 44.12 87 GLU A N 1
ATOM 634 C CA . GLU A 1 87 ? 27.014 46.158 16.230 1.00 44.12 87 GLU A CA 1
ATOM 635 C C . GLU A 1 87 ? 25.476 46.160 16.368 1.00 44.12 87 GLU A C 1
ATOM 637 O O . GLU A 1 87 ? 24.875 47.172 16.706 1.00 44.12 87 GLU A O 1
ATOM 642 N N . GLU A 1 88 ? 24.913 44.960 16.150 1.00 46.41 88 GLU A N 1
ATOM 643 C CA . GLU A 1 88 ? 23.526 44.502 16.359 1.00 46.41 88 GLU A CA 1
ATOM 644 C C . GLU A 1 88 ? 22.492 44.755 15.245 1.00 46.41 88 GLU A C 1
ATOM 646 O O . GLU A 1 88 ? 21.728 45.706 15.298 1.00 46.41 88 GLU A O 1
ATOM 651 N N . GLU A 1 89 ? 22.332 43.784 14.331 1.00 41.09 89 GLU A N 1
ATOM 652 C CA . GLU A 1 89 ? 21.027 43.113 14.198 1.00 41.09 89 GLU A CA 1
ATOM 653 C C . GLU A 1 89 ? 21.173 41.714 13.571 1.00 41.09 89 GLU A C 1
ATOM 655 O O . GLU A 1 89 ? 21.787 41.515 12.524 1.00 41.09 89 GLU A O 1
ATOM 660 N N . ASN A 1 90 ? 20.633 40.721 14.274 1.00 46.09 90 ASN A N 1
ATOM 661 C CA . ASN A 1 90 ? 20.551 39.318 13.883 1.00 46.09 90 ASN A CA 1
ATOM 662 C C . ASN A 1 90 ? 19.873 39.161 12.513 1.00 46.09 90 ASN A C 1
ATOM 664 O O . ASN A 1 90 ? 18.650 39.234 12.422 1.00 46.09 90 ASN A O 1
ATOM 668 N N . VAL A 1 91 ? 20.632 38.813 11.476 1.00 44.94 91 VAL A N 1
ATOM 669 C CA . VAL A 1 91 ? 20.068 38.162 10.286 1.00 44.94 91 VAL A CA 1
ATOM 670 C C . VAL A 1 91 ? 20.478 36.697 10.326 1.00 44.94 91 VAL A C 1
ATOM 672 O O . VAL A 1 91 ? 21.345 36.228 9.592 1.00 44.94 91 VAL A O 1
ATOM 675 N N . ALA A 1 92 ? 19.847 35.960 11.243 1.00 40.69 92 ALA A N 1
ATOM 676 C CA . ALA A 1 92 ? 19.664 34.529 11.071 1.00 40.69 92 ALA A CA 1
ATOM 677 C C . ALA A 1 92 ? 18.643 34.352 9.941 1.00 40.69 92 ALA A C 1
ATOM 679 O O . ALA A 1 92 ? 17.453 34.162 10.169 1.00 40.69 92 ALA A O 1
ATOM 680 N N . GLU A 1 93 ? 19.116 34.499 8.706 1.00 47.31 93 GLU A N 1
ATOM 681 C CA . GLU A 1 93 ? 18.402 34.030 7.531 1.00 47.31 93 GLU A CA 1
ATOM 682 C C . GLU A 1 93 ? 18.254 32.516 7.712 1.00 47.31 93 GLU A C 1
ATOM 684 O O . GLU A 1 93 ? 19.228 31.764 7.601 1.00 47.31 93 GLU A O 1
ATOM 689 N N . GLU A 1 94 ? 17.053 32.076 8.099 1.00 51.78 94 GLU A N 1
ATOM 690 C CA . GLU A 1 94 ? 16.661 30.674 8.071 1.00 51.78 94 GLU A CA 1
ATOM 691 C C . GLU A 1 94 ? 16.884 30.166 6.645 1.00 51.78 94 GLU A C 1
ATOM 693 O O . GLU A 1 94 ? 16.024 30.265 5.770 1.00 51.78 94 GLU A O 1
ATOM 698 N N . ARG A 1 95 ? 18.070 29.608 6.394 1.00 49.12 95 ARG A N 1
ATOM 699 C CA . ARG A 1 95 ? 18.304 28.726 5.260 1.00 49.12 95 ARG A CA 1
ATOM 700 C C . ARG A 1 95 ? 17.426 27.510 5.495 1.00 49.12 95 ARG A C 1
ATOM 702 O O . ARG A 1 95 ? 17.860 26.541 6.115 1.00 49.12 95 ARG A O 1
ATOM 709 N N . GLY A 1 96 ? 16.177 27.597 5.045 1.00 55.62 96 GLY A N 1
ATOM 710 C CA . GLY A 1 96 ? 15.255 26.477 5.003 1.00 55.62 96 GLY A CA 1
ATOM 711 C C . GLY A 1 96 ? 15.960 25.326 4.302 1.00 55.62 96 GLY A C 1
ATOM 712 O O . GLY A 1 96 ? 16.235 25.386 3.103 1.00 55.62 96 GLY A O 1
ATOM 713 N N . VAL A 1 97 ? 16.336 24.309 5.073 1.00 69.69 97 VAL A N 1
ATOM 714 C CA . VAL A 1 97 ? 16.945 23.097 4.537 1.00 69.69 97 VAL A CA 1
ATOM 715 C C . VAL A 1 97 ? 15.887 22.455 3.648 1.00 69.69 97 VAL A C 1
ATOM 717 O O . VAL A 1 97 ? 14.867 21.981 4.143 1.00 69.69 97 VAL A O 1
ATOM 720 N N . GLN A 1 98 ? 16.098 22.474 2.329 1.00 77.69 98 GLN A N 1
ATOM 721 C CA . GLN A 1 98 ? 15.255 21.710 1.417 1.00 77.69 98 GLN A CA 1
ATOM 722 C C . GLN A 1 98 ? 15.440 20.230 1.744 1.00 77.69 98 GLN A C 1
ATOM 724 O O . GLN A 1 98 ? 16.540 19.688 1.625 1.00 77.69 98 GLN A O 1
ATOM 729 N N . LEU A 1 99 ? 14.363 19.598 2.200 1.00 78.81 99 LEU A N 1
ATOM 730 C CA . LEU A 1 99 ? 14.332 18.166 2.452 1.00 78.81 99 LEU A CA 1
ATOM 731 C C . LEU A 1 99 ? 14.582 17.406 1.148 1.00 78.81 99 LEU A C 1
ATOM 733 O O . LEU A 1 99 ? 14.137 17.829 0.077 1.00 78.81 99 LEU A O 1
ATOM 737 N N . SER A 1 100 ? 15.261 16.261 1.238 1.00 90.00 100 SER A N 1
ATOM 738 C CA . SER A 1 100 ? 15.287 15.346 0.102 1.00 90.00 100 SER A CA 1
ATOM 739 C C . SER A 1 100 ? 13.867 14.846 -0.179 1.00 90.00 100 SER A C 1
ATOM 741 O O . SER A 1 100 ? 13.032 14.768 0.725 1.00 90.00 100 SER A O 1
ATOM 743 N N . ASP A 1 101 ? 13.577 14.457 -1.422 1.00 88.00 101 ASP A N 1
ATOM 744 C CA . ASP A 1 101 ? 12.258 13.906 -1.760 1.00 88.00 101 ASP A CA 1
ATOM 745 C C . ASP A 1 101 ? 11.911 12.670 -0.907 1.00 88.00 101 ASP A C 1
ATOM 747 O O . ASP A 1 101 ? 10.749 12.457 -0.566 1.00 88.00 101 ASP A O 1
ATOM 751 N N . ASN A 1 102 ? 12.915 11.879 -0.509 1.00 88.62 102 ASN A N 1
ATOM 752 C CA . ASN A 1 102 ? 12.721 10.743 0.393 1.00 88.62 102 ASN A CA 1
ATOM 753 C C . ASN A 1 102 ? 12.303 11.191 1.798 1.00 88.62 102 ASN A C 1
ATOM 755 O O . ASN A 1 102 ? 11.406 10.581 2.379 1.00 88.62 102 ASN A O 1
ATOM 759 N N . ASP A 1 103 ? 12.913 12.255 2.324 1.00 91.31 103 ASP A N 1
ATOM 760 C CA . ASP A 1 103 ? 12.569 12.797 3.643 1.00 91.31 103 ASP A CA 1
ATOM 761 C C . ASP A 1 103 ? 11.159 13.396 3.632 1.00 91.31 103 ASP A C 1
ATOM 763 O O . ASP A 1 103 ? 10.362 13.112 4.525 1.00 91.31 103 ASP A O 1
ATOM 767 N N . ALA A 1 104 ? 10.803 14.133 2.575 1.00 91.62 104 ALA A N 1
ATOM 768 C CA . ALA A 1 104 ? 9.460 14.685 2.400 1.00 91.62 104 ALA A CA 1
ATOM 769 C C . ALA A 1 104 ? 8.385 13.584 2.292 1.00 91.62 104 ALA A C 1
ATOM 771 O O . ALA A 1 104 ? 7.298 13.689 2.871 1.00 91.62 104 ALA A O 1
ATOM 772 N N . VAL A 1 105 ? 8.678 12.487 1.580 1.00 91.81 105 VAL A N 1
ATOM 773 C CA . VAL A 1 105 ? 7.785 11.318 1.508 1.00 91.81 105 VAL A CA 1
ATOM 774 C C . VAL A 1 105 ? 7.670 10.631 2.868 1.00 91.81 105 VAL A C 1
ATOM 776 O O . VAL A 1 105 ? 6.560 10.287 3.279 1.00 91.81 105 VAL A O 1
ATOM 779 N N . ALA A 1 106 ? 8.780 10.444 3.585 1.00 93.50 106 ALA A N 1
ATOM 780 C CA . ALA A 1 106 ? 8.771 9.841 4.914 1.00 93.50 106 ALA A CA 1
ATOM 781 C C . ALA A 1 106 ? 7.927 10.667 5.896 1.00 93.50 106 ALA A C 1
ATOM 783 O O . ALA A 1 106 ? 7.066 10.109 6.580 1.00 93.50 106 ALA A O 1
ATOM 784 N N . GLU A 1 107 ? 8.099 11.990 5.901 1.00 95.81 107 GLU A N 1
ATOM 785 C CA . GLU A 1 107 ? 7.288 12.915 6.694 1.00 95.81 107 GLU A CA 1
ATOM 786 C C . GLU A 1 107 ? 5.800 12.807 6.329 1.00 95.81 107 GLU A C 1
ATOM 788 O O . GLU A 1 107 ? 4.948 12.667 7.208 1.00 95.81 107 GLU A O 1
ATOM 793 N N . THR A 1 108 ? 5.477 12.781 5.033 1.00 96.06 108 THR A N 1
ATOM 794 C CA . THR A 1 108 ? 4.093 12.641 4.555 1.00 96.06 108 THR A CA 1
ATOM 795 C C . THR A 1 108 ? 3.443 11.350 5.058 1.00 96.06 108 THR A C 1
ATOM 797 O O . THR A 1 108 ? 2.300 11.363 5.515 1.00 96.06 108 THR A O 1
ATOM 800 N N . ILE A 1 109 ? 4.167 10.229 5.017 1.00 96.94 109 ILE A N 1
ATOM 801 C CA . ILE A 1 109 ? 3.674 8.925 5.481 1.00 96.94 109 ILE A CA 1
ATOM 802 C C . ILE A 1 109 ? 3.466 8.917 6.999 1.00 96.94 109 ILE A C 1
ATOM 804 O O . ILE A 1 109 ? 2.463 8.388 7.486 1.00 96.94 109 ILE A O 1
ATOM 808 N N . VAL A 1 110 ? 4.393 9.512 7.753 1.00 97.25 110 VAL A N 1
ATOM 809 C CA . VAL A 1 110 ? 4.263 9.655 9.207 1.00 97.25 110 VAL A CA 1
ATOM 810 C C . VAL A 1 110 ? 3.033 10.494 9.542 1.00 97.25 110 VAL A C 1
ATOM 812 O O . VAL A 1 110 ? 2.179 10.038 10.302 1.00 97.25 110 VAL A O 1
ATOM 815 N N . ASN A 1 111 ? 2.881 11.659 8.912 1.00 97.94 111 ASN A N 1
ATOM 816 C CA . ASN A 1 111 ? 1.737 12.545 9.116 1.00 97.94 111 ASN A CA 1
ATOM 817 C C . ASN A 1 111 ? 0.409 11.864 8.754 1.00 97.94 111 ASN A C 1
ATOM 819 O O . ASN A 1 111 ? -0.553 11.962 9.513 1.00 97.94 111 ASN A O 1
ATOM 823 N N . PHE A 1 112 ? 0.369 11.100 7.659 1.00 97.50 112 PHE A N 1
ATOM 824 C CA . PHE A 1 112 ? -0.797 10.308 7.265 1.00 97.50 112 PHE A CA 1
ATOM 825 C C . PHE A 1 112 ? -1.216 9.288 8.336 1.00 97.50 112 PHE A C 1
ATOM 827 O O . PHE A 1 112 ? -2.404 9.142 8.628 1.00 97.50 112 PHE A O 1
ATOM 834 N N . ASN A 1 113 ? -0.259 8.581 8.943 1.00 97.31 113 ASN A N 1
ATOM 835 C CA . ASN A 1 113 ? -0.557 7.628 10.016 1.00 97.31 113 ASN A CA 1
ATOM 836 C C . ASN A 1 113 ? -0.973 8.335 11.317 1.00 97.31 113 ASN A C 1
ATOM 838 O O . ASN A 1 113 ? -1.817 7.823 12.048 1.00 97.31 113 ASN A O 1
ATOM 842 N N . LEU A 1 114 ? -0.395 9.503 11.614 1.00 97.00 114 LEU A N 1
ATOM 843 C CA . LEU A 1 114 ? -0.738 10.295 12.800 1.00 97.00 114 LEU A CA 1
ATOM 844 C C . LEU A 1 114 ? -2.117 10.955 12.692 1.00 97.00 114 LEU A C 1
ATOM 846 O O . LEU A 1 114 ? -2.763 11.193 13.712 1.00 97.00 114 LEU A O 1
ATOM 850 N N . GLU A 1 115 ? -2.590 11.223 11.473 1.00 96.81 115 GLU A N 1
ATOM 851 C CA . GLU A 1 115 ? -3.910 11.810 11.236 1.00 96.81 115 GLU A CA 1
ATOM 852 C C . GLU A 1 115 ? -5.050 10.906 11.731 1.00 96.81 115 GLU A C 1
ATOM 854 O O . GLU A 1 115 ? -6.090 11.399 12.162 1.00 96.81 115 GLU A O 1
ATOM 859 N N . SER A 1 116 ? -4.875 9.582 11.716 1.00 96.44 116 SER A N 1
ATOM 860 C CA . SER A 1 116 ? -5.851 8.666 12.305 1.00 96.44 116 SER A CA 1
ATOM 861 C C . SER A 1 116 ? -5.218 7.336 12.702 1.00 96.44 116 SER A C 1
ATOM 863 O O . SER A 1 116 ? -4.576 6.707 11.864 1.00 96.44 116 SER A O 1
ATOM 865 N N . PRO A 1 117 ? -5.526 6.787 13.895 1.00 94.50 117 PRO A N 1
ATOM 866 C CA . PRO A 1 117 ? -5.033 5.468 14.299 1.00 94.50 117 PRO A CA 1
ATOM 867 C C . PRO A 1 117 ? -5.553 4.319 13.416 1.00 94.50 117 PRO A C 1
ATOM 869 O O . PRO A 1 117 ? -5.070 3.195 13.520 1.00 94.50 117 PRO A O 1
ATOM 872 N N . LYS A 1 118 ? -6.558 4.571 12.563 1.00 94.81 118 LYS A N 1
ATOM 873 C CA . LYS A 1 118 ? -7.082 3.583 11.608 1.00 94.81 118 LYS A CA 1
ATOM 874 C C . LYS A 1 118 ? -6.406 3.654 10.233 1.00 94.81 118 LYS A C 1
ATOM 876 O O . LYS A 1 118 ? -6.625 2.751 9.418 1.00 94.81 118 LYS A O 1
ATOM 881 N N . ASN A 1 119 ? -5.631 4.706 9.963 1.00 96.94 119 ASN A N 1
ATOM 882 C CA . ASN A 1 119 ? -4.823 4.804 8.755 1.00 96.94 119 ASN A CA 1
ATOM 883 C C . ASN A 1 119 ? -3.663 3.814 8.848 1.00 96.94 119 ASN A C 1
ATOM 885 O O . ASN A 1 119 ? -3.075 3.613 9.909 1.00 96.94 119 ASN A O 1
ATOM 889 N N . VAL A 1 120 ? -3.362 3.159 7.732 1.00 96.69 120 VAL A N 1
ATOM 890 C CA . VAL A 1 120 ? -2.285 2.177 7.657 1.00 96.69 120 VAL A CA 1
ATOM 891 C C . VAL A 1 120 ? -1.475 2.465 6.412 1.00 96.69 120 VAL A C 1
ATOM 893 O O . VAL A 1 120 ? -2.021 2.599 5.318 1.00 96.69 120 VAL A O 1
ATOM 896 N N . SER A 1 121 ? -0.160 2.506 6.572 1.00 97.69 121 SER A N 1
ATOM 897 C CA . SER A 1 121 ? 0.788 2.549 5.466 1.00 97.69 121 SER A CA 1
ATOM 898 C C . SER A 1 121 ? 1.853 1.457 5.605 1.00 97.69 121 SER A C 1
ATOM 900 O O . SER A 1 121 ? 2.004 0.825 6.657 1.00 97.69 121 SER A O 1
ATOM 902 N N . SER A 1 122 ? 2.534 1.168 4.501 1.00 97.44 122 SER A N 1
ATOM 903 C CA . SER A 1 122 ? 3.719 0.315 4.428 1.00 97.44 122 SER A CA 1
ATOM 904 C C . SER A 1 122 ? 4.684 0.889 3.404 1.00 97.44 122 SER A C 1
ATOM 906 O O . SER A 1 122 ? 4.255 1.303 2.328 1.00 97.44 122 SER A O 1
ATOM 908 N N . VAL A 1 123 ? 5.976 0.822 3.709 1.00 96.69 123 VAL A N 1
ATOM 909 C CA . VAL A 1 123 ? 7.060 1.123 2.774 1.00 96.69 123 VAL A CA 1
ATOM 910 C C . VAL A 1 123 ? 7.963 -0.098 2.703 1.00 96.69 123 VAL A C 1
ATOM 912 O O . VAL A 1 123 ? 8.388 -0.611 3.737 1.00 96.69 123 VAL A O 1
ATOM 915 N N . TYR A 1 124 ? 8.238 -0.575 1.495 1.00 95.38 124 TYR A N 1
ATOM 916 C CA . TYR A 1 124 ? 9.153 -1.681 1.252 1.00 95.38 124 TYR A CA 1
ATOM 917 C C . TYR A 1 124 ? 10.256 -1.222 0.312 1.00 95.38 124 TYR A C 1
ATOM 919 O O . TYR A 1 124 ? 9.980 -0.660 -0.747 1.00 95.38 124 TYR A O 1
ATOM 927 N N . GLN A 1 125 ? 11.499 -1.494 0.696 1.00 93.88 125 GLN A N 1
ATOM 928 C CA . GLN A 1 125 ? 12.666 -1.230 -0.136 1.00 93.88 125 GLN A CA 1
ATOM 929 C C . GLN A 1 125 ? 12.949 -2.427 -1.043 1.00 93.88 125 GLN A C 1
ATOM 931 O O . GLN A 1 125 ? 12.810 -3.578 -0.621 1.00 93.88 125 GLN A O 1
ATOM 936 N N . SER A 1 126 ? 13.316 -2.153 -2.291 1.00 87.50 126 SER A N 1
ATOM 937 C CA . SER A 1 126 ? 13.805 -3.154 -3.231 1.00 87.50 126 SER A CA 1
ATOM 938 C C . SER A 1 126 ? 15.253 -3.539 -2.895 1.00 87.50 126 SER A C 1
ATOM 940 O O . SER A 1 126 ? 15.903 -2.941 -2.036 1.00 87.50 126 SER A O 1
ATOM 942 N N . ALA A 1 127 ? 15.781 -4.572 -3.556 1.00 86.06 127 ALA A N 1
ATOM 943 C CA . ALA A 1 127 ? 17.116 -5.103 -3.260 1.00 86.06 127 ALA A CA 1
ATOM 944 C C . ALA A 1 127 ? 18.259 -4.092 -3.489 1.00 86.06 127 ALA A C 1
ATOM 946 O O . ALA A 1 127 ? 19.327 -4.237 -2.903 1.00 86.06 127 ALA A O 1
ATOM 947 N N . CYS A 1 128 ? 18.041 -3.069 -4.319 1.00 84.94 128 CYS A N 1
ATOM 948 C CA . CYS A 1 128 ? 18.997 -1.984 -4.546 1.00 84.94 128 CYS A CA 1
ATOM 949 C C . CYS A 1 128 ? 18.925 -0.866 -3.489 1.00 84.94 128 CYS A C 1
ATOM 951 O O . CYS A 1 128 ? 19.675 0.099 -3.589 1.00 84.94 128 CYS A O 1
ATOM 953 N N . GLY A 1 129 ? 18.049 -0.984 -2.485 1.00 85.75 129 GLY A N 1
ATOM 954 C CA . GLY A 1 129 ? 17.873 0.010 -1.421 1.00 85.75 129 GLY A CA 1
ATOM 955 C C . GLY A 1 129 ? 16.926 1.159 -1.778 1.00 85.75 129 GLY A C 1
ATOM 956 O O . GLY A 1 129 ? 16.671 2.018 -0.937 1.00 85.75 129 GLY A O 1
ATOM 957 N N . ASN A 1 130 ? 16.365 1.166 -2.989 1.00 86.44 130 ASN A N 1
ATOM 958 C CA . ASN A 1 130 ? 15.345 2.133 -3.386 1.00 86.44 130 ASN A CA 1
ATOM 959 C C . ASN A 1 130 ? 13.985 1.769 -2.787 1.00 86.44 130 ASN A C 1
ATOM 961 O O . ASN A 1 130 ? 13.705 0.609 -2.488 1.00 86.44 130 ASN A O 1
ATOM 965 N N . THR A 1 131 ? 13.100 2.751 -2.644 1.00 90.88 131 THR A N 1
ATOM 966 C CA . THR A 1 131 ? 11.718 2.502 -2.226 1.00 90.88 131 THR A CA 1
ATOM 967 C C . THR A 1 131 ? 10.955 1.766 -3.332 1.00 90.88 131 THR A C 1
ATOM 969 O O . THR A 1 131 ? 10.497 2.367 -4.282 1.00 90.88 131 THR A O 1
ATOM 972 N N . GLY A 1 132 ? 10.777 0.453 -3.231 1.00 92.62 132 GLY A N 1
ATOM 973 C CA . GLY A 1 132 ? 10.090 -0.310 -4.278 1.00 92.62 132 GLY A CA 1
ATOM 974 C C . GLY A 1 132 ? 8.566 -0.162 -4.227 1.00 92.62 132 GLY A C 1
ATOM 975 O O . GLY A 1 132 ? 7.904 -0.032 -5.257 1.00 92.62 132 GLY A O 1
ATOM 976 N N . VAL A 1 133 ? 7.985 -0.183 -3.022 1.00 94.44 133 VAL A N 1
ATOM 977 C CA . VAL A 1 133 ? 6.528 -0.123 -2.822 1.00 94.44 133 VAL A CA 1
ATOM 978 C C . VAL A 1 133 ? 6.177 0.789 -1.660 1.00 94.44 133 VAL A C 1
ATOM 980 O O . VAL A 1 133 ? 6.623 0.564 -0.537 1.00 94.44 133 VAL A O 1
ATOM 983 N N . ILE A 1 134 ? 5.280 1.740 -1.904 1.00 96.94 134 ILE A N 1
ATOM 984 C CA . ILE A 1 134 ? 4.575 2.486 -0.858 1.00 96.94 134 ILE A CA 1
ATOM 985 C C . ILE A 1 134 ? 3.106 2.121 -0.975 1.00 96.94 134 ILE A C 1
ATOM 987 O O . ILE A 1 134 ? 2.540 2.225 -2.054 1.00 96.94 134 ILE A O 1
ATOM 991 N N . SER A 1 135 ? 2.476 1.672 0.103 1.00 97.56 135 SER A N 1
ATOM 992 C CA . SER A 1 135 ? 1.033 1.414 0.141 1.00 97.56 135 SER A CA 1
ATOM 993 C C . SER A 1 135 ? 0.402 2.196 1.273 1.00 97.56 135 SER A C 1
ATOM 995 O O . SER A 1 135 ? 0.974 2.252 2.361 1.00 97.56 135 SER A O 1
ATOM 997 N N . ALA A 1 136 ? -0.763 2.780 1.019 1.00 97.12 136 ALA A N 1
ATOM 998 C CA . ALA A 1 136 ? -1.513 3.537 2.004 1.00 97.12 136 ALA A CA 1
ATOM 999 C C . ALA A 1 136 ? -3.014 3.281 1.857 1.00 97.12 136 ALA A C 1
ATOM 1001 O O . ALA A 1 136 ? -3.560 3.198 0.753 1.00 97.12 136 ALA A O 1
ATOM 1002 N N . THR A 1 137 ? -3.685 3.186 2.999 1.00 96.56 137 THR A N 1
ATOM 1003 C CA . THR A 1 137 ? -5.136 3.094 3.088 1.00 96.56 137 THR A CA 1
ATOM 1004 C C . THR A 1 137 ? -5.631 3.836 4.318 1.00 96.56 137 THR A C 1
ATOM 1006 O O . THR A 1 137 ? -5.061 3.724 5.406 1.00 96.56 137 THR A O 1
ATOM 1009 N N . THR A 1 138 ? -6.715 4.594 4.167 1.00 96.19 138 THR A N 1
ATOM 1010 C CA . THR A 1 138 ? -7.347 5.236 5.321 1.00 96.19 138 THR A CA 1
ATOM 1011 C C . THR A 1 138 ? -8.229 4.245 6.064 1.00 96.19 138 THR A C 1
ATOM 1013 O O . THR A 1 138 ? -8.706 3.256 5.501 1.00 96.19 138 THR A O 1
ATOM 1016 N N . GLY A 1 139 ? -8.495 4.525 7.337 1.00 93.44 139 GLY A N 1
ATOM 1017 C CA . GLY A 1 139 ? -9.478 3.754 8.097 1.00 93.44 139 GLY A CA 1
ATOM 1018 C C . GLY A 1 139 ? -10.881 3.801 7.492 1.00 93.44 139 GLY A C 1
ATOM 1019 O O . GLY A 1 139 ? -11.627 2.830 7.583 1.00 93.44 139 GLY A O 1
ATOM 1020 N N . HIS A 1 140 ? -11.231 4.927 6.867 1.00 90.50 140 HIS A N 1
ATOM 1021 C CA . HIS A 1 140 ? -12.547 5.139 6.277 1.00 90.50 140 HIS A CA 1
ATOM 1022 C C . HIS A 1 140 ? -12.770 4.243 5.055 1.00 90.50 140 HIS A C 1
ATOM 1024 O O . HIS A 1 140 ? -13.751 3.505 5.020 1.00 90.50 140 HIS A O 1
ATOM 1030 N N . VAL A 1 141 ? -11.838 4.222 4.098 1.00 91.94 141 VAL A N 1
ATOM 1031 C CA . VAL A 1 141 ? -12.017 3.442 2.859 1.00 91.94 141 VAL A CA 1
ATOM 1032 C C . VAL A 1 141 ? -11.961 1.930 3.093 1.00 91.94 141 VAL A C 1
ATOM 1034 O O . VAL A 1 141 ? -12.603 1.168 2.378 1.00 91.94 141 VAL A O 1
ATOM 1037 N N . ARG A 1 142 ? -11.286 1.477 4.158 1.00 92.31 142 ARG A N 1
ATOM 1038 C CA . ARG A 1 142 ? -11.283 0.060 4.569 1.00 92.31 142 ARG A CA 1
ATOM 1039 C C . ARG A 1 142 ? -12.654 -0.451 5.006 1.00 92.31 142 ARG A C 1
ATOM 1041 O O . ARG A 1 142 ? -12.906 -1.650 4.922 1.00 92.31 142 ARG A O 1
ATOM 1048 N N . SER A 1 143 ? -13.550 0.435 5.452 1.00 90.31 143 SER A N 1
ATOM 1049 C CA . SER A 1 143 ? -14.921 0.040 5.809 1.00 90.31 143 SER A CA 1
ATOM 1050 C C . SER A 1 143 ? -15.694 -0.534 4.616 1.00 90.31 143 SER A C 1
ATOM 1052 O O . SER A 1 143 ? -16.561 -1.387 4.810 1.00 90.31 143 SER A O 1
ATOM 1054 N N . MET A 1 144 ? -15.318 -0.147 3.391 1.00 91.06 144 MET A N 1
ATOM 1055 C CA . MET A 1 144 ? -15.867 -0.717 2.165 1.00 91.06 144 MET A CA 1
ATOM 1056 C C . MET A 1 144 ? -15.514 -2.202 2.047 1.00 91.06 144 MET A C 1
ATOM 1058 O O . MET A 1 144 ? -16.412 -3.022 1.925 1.00 91.06 144 MET A O 1
ATOM 1062 N N . VAL A 1 145 ? -14.234 -2.569 2.189 1.00 89.62 145 VAL A N 1
ATOM 1063 C CA . VAL A 1 145 ? -13.792 -3.981 2.142 1.00 89.62 145 VAL A CA 1
ATOM 1064 C C . VAL A 1 145 ? -14.387 -4.792 3.288 1.00 89.62 145 VAL A C 1
ATOM 1066 O O . VAL A 1 145 ? -14.679 -5.970 3.132 1.00 89.62 145 VAL A O 1
ATOM 1069 N N . HIS A 1 146 ? -14.571 -4.174 4.455 1.00 91.19 146 HIS A N 1
ATOM 1070 C CA . HIS A 1 146 ? -15.216 -4.837 5.583 1.00 91.19 146 HIS A CA 1
ATOM 1071 C C . HIS A 1 146 ? -16.675 -5.214 5.282 1.00 91.19 146 HIS A C 1
ATOM 1073 O O . HIS A 1 146 ? -17.116 -6.280 5.710 1.00 91.19 146 HIS A O 1
ATOM 1079 N N . SER A 1 147 ? -17.393 -4.346 4.560 1.00 91.81 147 SER A N 1
ATOM 1080 C CA . SER A 1 147 ? -18.826 -4.490 4.271 1.00 91.81 147 SER A CA 1
ATOM 1081 C C . SER A 1 147 ? -19.103 -5.291 2.997 1.00 91.81 147 SER A C 1
ATOM 1083 O O . SER A 1 147 ? -20.073 -6.039 2.958 1.00 91.81 147 SER A O 1
ATOM 1085 N N . PHE A 1 148 ? -18.253 -5.133 1.980 1.00 91.69 148 PHE A N 1
ATOM 1086 C CA . PHE A 1 148 ? -18.393 -5.721 0.647 1.00 91.69 148 PHE A CA 1
ATOM 1087 C C . PHE A 1 148 ? -17.039 -6.276 0.169 1.00 91.69 148 PHE A C 1
ATOM 1089 O O . PHE A 1 148 ? -16.343 -5.658 -0.645 1.00 91.69 148 PHE A O 1
ATOM 1096 N N . PRO A 1 149 ? -16.580 -7.403 0.737 1.00 87.06 149 PRO A N 1
ATOM 1097 C CA . PRO A 1 149 ? -15.289 -7.982 0.390 1.00 87.06 149 PRO A CA 1
ATOM 1098 C C . PRO A 1 149 ? -15.296 -8.734 -0.949 1.00 87.06 149 PRO A C 1
ATOM 1100 O O . PRO A 1 149 ? -14.230 -9.099 -1.425 1.00 87.06 149 PRO A O 1
ATOM 1103 N N . GLU A 1 150 ? -16.451 -9.019 -1.554 1.00 84.94 150 GLU A N 1
ATOM 1104 C CA . GLU A 1 150 ? -16.614 -10.090 -2.544 1.00 84.94 150 GLU A CA 1
ATOM 1105 C C . GLU A 1 150 ? -15.820 -9.871 -3.836 1.00 84.94 150 GLU A C 1
ATOM 1107 O O . GLU A 1 150 ? -15.262 -10.833 -4.380 1.00 84.94 150 GLU A O 1
ATOM 1112 N N . VAL A 1 151 ? -15.771 -8.630 -4.328 1.00 85.44 151 VAL A N 1
ATOM 1113 C CA . VAL A 1 151 ? -15.167 -8.273 -5.618 1.00 85.44 151 VAL A CA 1
ATOM 1114 C C . VAL A 1 151 ? -14.132 -7.172 -5.427 1.00 85.44 151 VAL A C 1
ATOM 1116 O O . VAL A 1 151 ? -14.447 -6.067 -4.983 1.00 85.44 151 VAL A O 1
ATOM 1119 N N . LEU A 1 152 ? -12.893 -7.466 -5.825 1.00 88.19 152 LEU A N 1
ATOM 1120 C CA . LEU A 1 152 ? -11.786 -6.516 -5.820 1.00 88.19 152 LEU A CA 1
ATOM 1121 C C . LEU A 1 152 ? -11.259 -6.314 -7.239 1.00 88.19 152 LEU A C 1
ATOM 1123 O O . LEU A 1 152 ? -10.841 -7.263 -7.896 1.00 88.19 152 LEU A O 1
ATOM 1127 N N . GLN A 1 153 ? -11.212 -5.074 -7.702 1.00 88.75 153 GLN A N 1
ATOM 1128 C CA . GLN A 1 153 ? -10.574 -4.697 -8.955 1.00 88.75 153 GLN A CA 1
ATOM 1129 C C . GLN A 1 153 ? -9.228 -4.023 -8.694 1.00 88.75 153 GLN A C 1
ATOM 1131 O O . GLN A 1 153 ? -9.067 -3.275 -7.733 1.00 88.75 153 GLN A O 1
ATOM 1136 N N . MET A 1 154 ? -8.246 -4.274 -9.556 1.00 88.38 154 MET A N 1
ATOM 1137 C CA . MET A 1 154 ? -6.895 -3.742 -9.411 1.00 88.38 154 MET A CA 1
ATOM 1138 C C . MET A 1 154 ? -6.377 -3.228 -10.748 1.00 88.38 154 MET A C 1
ATOM 1140 O O . MET A 1 154 ? -6.253 -4.010 -11.687 1.00 88.38 154 MET A O 1
ATOM 1144 N N . ASN A 1 155 ? -6.011 -1.948 -10.812 1.00 85.19 155 ASN A N 1
ATOM 1145 C CA . ASN A 1 155 ? -5.491 -1.306 -12.023 1.00 85.19 155 ASN A CA 1
ATOM 1146 C C . ASN A 1 155 ? -4.248 -0.469 -11.707 1.00 85.19 155 ASN A C 1
ATOM 1148 O O . ASN A 1 155 ? -4.200 0.165 -10.651 1.00 85.19 155 ASN A O 1
ATOM 1152 N N . CYS A 1 156 ? -3.288 -0.428 -12.635 1.00 86.25 156 CYS A N 1
ATOM 1153 C CA . CYS A 1 156 ? -2.163 0.507 -12.605 1.00 86.25 156 CYS A CA 1
ATOM 1154 C C . CYS A 1 156 ? -2.373 1.634 -13.611 1.00 86.25 156 CYS A C 1
ATOM 1156 O O . CYS A 1 156 ? -2.718 1.392 -14.765 1.00 86.25 156 CYS A O 1
ATOM 1158 N N . SER A 1 157 ? -2.056 2.846 -13.176 1.00 86.81 157 SER A N 1
ATOM 1159 C CA . SER A 1 157 ? -1.795 3.993 -14.033 1.00 86.81 157 SER A CA 1
ATOM 1160 C C . SER A 1 157 ? -0.276 4.184 -14.114 1.00 86.81 157 SER A C 1
ATOM 1162 O O . SER A 1 157 ? 0.359 4.367 -13.071 1.00 86.81 157 SER A O 1
ATOM 1164 N N . PRO A 1 158 ? 0.343 4.112 -15.304 1.00 83.81 158 PRO A N 1
ATOM 1165 C CA . PRO A 1 158 ? 1.787 4.264 -15.437 1.00 83.81 158 PRO A CA 1
ATOM 1166 C C . PRO A 1 158 ? 2.224 5.735 -15.344 1.00 83.81 158 PRO A C 1
ATOM 1168 O O . PRO A 1 158 ? 1.438 6.643 -15.609 1.00 83.81 158 PRO A O 1
ATOM 1171 N N . LYS A 1 159 ? 3.513 5.957 -15.044 1.00 77.88 159 LYS A N 1
ATOM 1172 C CA . LYS A 1 159 ? 4.204 7.262 -15.124 1.00 77.88 159 LYS A CA 1
ATOM 1173 C C . LYS A 1 159 ? 3.510 8.391 -14.350 1.00 77.88 159 LYS A C 1
ATOM 1175 O O . LYS A 1 159 ? 3.302 9.481 -14.877 1.00 77.88 159 LYS A O 1
ATOM 1180 N N . THR A 1 160 ? 3.164 8.152 -13.088 1.00 81.94 160 THR A N 1
ATOM 1181 C CA . THR A 1 160 ? 2.391 9.125 -12.297 1.00 81.94 160 THR A CA 1
ATOM 1182 C C . THR A 1 160 ? 3.237 10.183 -11.595 1.00 81.94 160 THR A C 1
ATOM 1184 O O . THR A 1 160 ? 2.681 11.107 -11.010 1.00 81.94 160 THR A O 1
ATOM 1187 N N . ASN A 1 161 ? 4.568 10.063 -11.606 1.00 85.44 161 ASN A N 1
ATOM 1188 C CA . ASN A 1 161 ? 5.468 11.035 -10.984 1.00 85.44 161 ASN A CA 1
ATOM 1189 C C . ASN A 1 161 ? 6.818 11.139 -11.715 1.00 85.44 161 ASN A C 1
ATOM 1191 O O . ASN A 1 161 ? 7.118 10.347 -12.610 1.00 85.44 161 ASN A O 1
ATOM 1195 N N . LYS A 1 162 ? 7.657 12.094 -11.283 1.00 89.12 162 LYS A N 1
ATOM 1196 C CA . LYS A 1 162 ? 9.000 12.357 -11.841 1.00 89.12 162 LYS A CA 1
ATOM 1197 C C . LYS A 1 162 ? 9.969 11.165 -11.769 1.00 89.12 162 LYS A C 1
ATOM 1199 O O . LYS A 1 162 ? 10.974 11.156 -12.469 1.00 89.12 162 LYS A O 1
ATOM 1204 N N . TYR A 1 163 ? 9.654 10.161 -10.952 1.00 88.19 163 TYR A N 1
ATOM 1205 C CA . TYR A 1 163 ? 10.430 8.934 -10.771 1.00 88.19 163 TYR A CA 1
ATOM 1206 C C . TYR A 1 163 ? 9.835 7.726 -11.507 1.00 88.19 163 TYR A C 1
ATOM 1208 O O . TYR A 1 163 ? 10.301 6.609 -11.316 1.00 88.19 163 TYR A O 1
ATOM 1216 N N . ASN A 1 164 ? 8.812 7.932 -12.344 1.00 87.88 164 ASN A N 1
ATOM 1217 C CA . ASN A 1 164 ? 8.124 6.891 -13.110 1.00 87.88 164 ASN A CA 1
ATOM 1218 C C . ASN A 1 164 ? 7.470 5.780 -12.273 1.00 87.88 164 ASN A C 1
ATOM 1220 O O . ASN A 1 164 ? 7.200 4.706 -12.814 1.00 87.88 164 ASN A O 1
ATOM 1224 N N . TYR A 1 165 ? 7.147 6.032 -10.999 1.00 90.50 165 TYR A N 1
ATOM 1225 C CA . TYR A 1 165 ? 6.323 5.078 -10.255 1.00 90.50 165 TYR A CA 1
ATOM 1226 C C . TYR A 1 165 ? 4.961 4.948 -10.931 1.00 90.50 165 TYR A C 1
ATOM 1228 O O . TYR A 1 165 ? 4.439 5.885 -11.548 1.00 90.50 165 TYR A O 1
ATOM 1236 N N . GLN A 1 166 ? 4.389 3.765 -10.785 1.00 90.88 166 GLN A N 1
ATOM 1237 C CA . GLN A 1 166 ? 3.039 3.454 -11.209 1.00 90.88 166 GLN A CA 1
ATOM 1238 C C . GLN A 1 166 ? 2.109 3.600 -10.012 1.00 90.88 166 GLN A C 1
ATOM 1240 O O . GLN A 1 166 ? 2.413 3.107 -8.923 1.00 90.88 166 GLN A O 1
ATOM 1245 N N . LEU A 1 167 ? 0.968 4.254 -10.212 1.00 92.69 167 LEU A N 1
ATOM 1246 C CA . LEU A 1 167 ? -0.089 4.277 -9.214 1.00 92.69 167 LEU A CA 1
ATOM 1247 C C . LEU A 1 167 ? -0.996 3.083 -9.442 1.00 92.69 167 LEU A C 1
ATOM 1249 O O . LEU A 1 167 ? -1.776 3.043 -10.390 1.00 92.69 167 LEU A O 1
ATOM 1253 N N . LEU A 1 168 ? -0.942 2.141 -8.524 1.00 92.25 168 LEU A N 1
ATOM 1254 C CA . LEU A 1 168 ? -1.933 1.103 -8.423 1.00 92.25 168 LEU A CA 1
ATOM 1255 C C . LEU A 1 168 ? -3.090 1.554 -7.528 1.00 92.25 168 LEU A C 1
ATOM 1257 O O . LEU A 1 168 ? -2.888 1.919 -6.371 1.00 92.25 168 LEU A O 1
ATOM 1261 N N . SER A 1 169 ? -4.309 1.396 -8.031 1.00 93.12 169 SER A N 1
ATOM 1262 C CA . SER A 1 169 ? -5.532 1.437 -7.230 1.00 93.12 169 SER A CA 1
ATOM 1263 C C . SER A 1 169 ? -6.097 0.030 -7.035 1.00 93.12 169 SER A C 1
ATOM 1265 O O . SER A 1 169 ? -6.189 -0.759 -7.979 1.00 93.12 169 SER A O 1
ATOM 1267 N N . MET A 1 170 ? -6.475 -0.288 -5.798 1.00 92.44 170 MET A N 1
ATOM 1268 C CA . MET A 1 170 ? -7.383 -1.391 -5.494 1.00 92.44 170 MET A CA 1
ATOM 1269 C C . MET A 1 170 ? -8.758 -0.803 -5.218 1.00 92.44 170 MET A C 1
ATOM 1271 O O . MET A 1 170 ? -8.874 0.159 -4.462 1.00 92.44 170 MET A O 1
ATOM 1275 N N . ILE A 1 171 ? -9.784 -1.374 -5.827 1.00 92.12 171 ILE A N 1
ATOM 1276 C CA . ILE A 1 171 ? -11.146 -0.857 -5.831 1.00 92.12 171 ILE A CA 1
ATOM 1277 C C . ILE A 1 171 ? -12.066 -1.986 -5.383 1.00 92.12 171 ILE A C 1
ATOM 1279 O O . ILE A 1 171 ? -12.026 -3.065 -5.967 1.00 92.12 171 ILE A O 1
ATOM 1283 N N . ALA A 1 172 ? -12.879 -1.747 -4.359 1.00 91.94 172 ALA A N 1
ATOM 1284 C CA . ALA A 1 172 ? -13.944 -2.666 -3.970 1.00 91.94 172 ALA A CA 1
ATOM 1285 C C . ALA A 1 172 ? -15.272 -2.200 -4.574 1.00 91.94 172 ALA A C 1
ATOM 1287 O O . ALA A 1 172 ? -15.484 -0.995 -4.752 1.00 91.94 172 ALA A O 1
ATOM 1288 N N . MET A 1 173 ? -16.138 -3.158 -4.893 1.00 88.19 173 MET A N 1
ATOM 1289 C CA . MET A 1 173 ? -17.471 -2.914 -5.438 1.00 88.19 173 MET A CA 1
ATOM 1290 C C . MET A 1 173 ? -18.528 -3.260 -4.388 1.00 88.19 173 MET A C 1
ATOM 1292 O O . MET A 1 173 ? -18.465 -4.328 -3.786 1.00 88.19 173 MET A O 1
ATOM 1296 N N . ASP A 1 174 ? -19.492 -2.366 -4.180 1.00 87.12 174 ASP A N 1
ATOM 1297 C CA . ASP A 1 174 ? -20.649 -2.629 -3.327 1.00 87.12 174 ASP A CA 1
ATOM 1298 C C . ASP A 1 174 ? -21.748 -3.412 -4.070 1.00 87.12 174 ASP A C 1
ATOM 1300 O O . ASP A 1 174 ? -21.714 -3.609 -5.286 1.00 87.12 174 ASP A O 1
ATOM 1304 N N . GLN A 1 175 ? -22.775 -3.840 -3.335 1.00 83.69 175 GLN A N 1
ATOM 1305 C CA . GLN A 1 175 ? -23.914 -4.578 -3.899 1.00 83.69 175 GLN A CA 1
ATOM 1306 C C . GLN A 1 175 ? -24.754 -3.788 -4.921 1.00 83.69 175 GLN A C 1
ATOM 1308 O O . GLN A 1 175 ? -25.567 -4.375 -5.632 1.00 83.69 175 GLN A O 1
ATOM 1313 N N . TYR A 1 176 ? -24.600 -2.464 -4.978 1.00 87.56 176 TYR A N 1
ATOM 1314 C CA . TYR A 1 176 ? -25.305 -1.586 -5.912 1.00 87.56 176 TYR A CA 1
ATOM 1315 C C . TYR A 1 176 ? -24.475 -1.302 -7.173 1.00 87.56 176 TYR A C 1
ATOM 1317 O O . TYR A 1 176 ? -24.928 -0.566 -8.049 1.00 87.56 176 TYR A O 1
ATOM 1325 N N . GLY A 1 177 ? -23.273 -1.880 -7.279 1.00 82.75 177 GLY A N 1
ATOM 1326 C CA . GLY A 1 177 ? -22.343 -1.663 -8.384 1.00 82.75 177 GLY A CA 1
ATOM 1327 C C . GLY A 1 177 ? -21.492 -0.399 -8.243 1.00 82.75 177 GLY A C 1
ATOM 1328 O O . GLY A 1 177 ? -20.717 -0.090 -9.151 1.00 82.75 177 GLY A O 1
ATOM 1329 N N . ASN A 1 178 ? -21.582 0.332 -7.125 1.00 87.25 178 ASN A N 1
ATOM 1330 C CA . ASN A 1 178 ? -20.686 1.458 -6.890 1.00 87.25 178 ASN A CA 1
ATOM 1331 C C . ASN A 1 178 ? -19.305 0.942 -6.514 1.00 87.25 178 ASN A C 1
ATOM 1333 O O . ASN A 1 178 ? -19.145 -0.008 -5.751 1.00 87.25 178 ASN A O 1
ATOM 1337 N N . CYS A 1 179 ? -18.292 1.621 -7.027 1.00 89.69 179 CYS A N 1
ATOM 1338 C CA . CYS A 1 179 ? -16.905 1.257 -6.824 1.00 89.69 179 CYS A CA 1
ATOM 1339 C C . CYS A 1 179 ? -16.198 2.346 -6.025 1.00 89.69 179 CYS A C 1
ATOM 1341 O O . CYS A 1 179 ? -16.317 3.528 -6.351 1.00 89.69 179 CYS A O 1
ATOM 1343 N N . GLN A 1 180 ? -15.430 1.960 -5.008 1.00 90.88 180 GLN A N 1
ATOM 1344 C CA . GLN A 1 180 ? -14.584 2.893 -4.267 1.00 90.88 180 GLN A CA 1
ATOM 1345 C C . GLN A 1 180 ? -13.151 2.372 -4.151 1.00 90.88 180 GLN A C 1
ATOM 1347 O O . GLN A 1 180 ? -12.947 1.183 -3.894 1.00 90.88 180 GLN A O 1
ATOM 1352 N N . PRO A 1 181 ? -12.141 3.244 -4.316 1.00 93.12 181 PRO A N 1
ATOM 1353 C CA . PRO A 1 181 ? -10.761 2.904 -4.015 1.00 93.12 181 PRO A CA 1
ATOM 1354 C C . PRO A 1 181 ? -10.597 2.569 -2.533 1.00 93.12 181 PRO A C 1
ATOM 1356 O O . PRO A 1 181 ? -10.960 3.357 -1.663 1.00 93.12 181 PRO A O 1
ATOM 1359 N N . VAL A 1 182 ? -10.017 1.407 -2.255 1.00 95.50 182 VAL A N 1
ATOM 1360 C CA . VAL A 1 182 ? -9.793 0.883 -0.901 1.00 95.50 182 VAL A CA 1
ATOM 1361 C C . VAL A 1 182 ? -8.321 0.807 -0.524 1.00 95.50 182 VAL A C 1
ATOM 1363 O O . VAL A 1 182 ? -8.001 0.633 0.643 1.00 95.50 182 VAL A O 1
ATOM 1366 N N . GLN A 1 183 ? -7.417 0.940 -1.492 1.00 96.56 183 GLN A N 1
ATOM 1367 C CA . GLN A 1 183 ? -5.983 1.066 -1.262 1.00 96.56 183 GLN A CA 1
ATOM 1368 C C . GLN A 1 183 ? -5.336 1.730 -2.472 1.00 96.56 183 GLN A C 1
ATOM 1370 O O . GLN A 1 183 ? -5.664 1.404 -3.616 1.00 96.56 183 GLN A O 1
ATOM 1375 N N . TYR A 1 184 ? -4.359 2.591 -2.207 1.00 96.12 184 TYR A N 1
ATOM 1376 C CA . TYR A 1 184 ? -3.426 3.065 -3.219 1.00 96.12 184 TYR A CA 1
ATOM 1377 C C . TYR A 1 184 ? -2.030 2.529 -2.933 1.00 96.12 184 TYR A C 1
ATOM 1379 O O . TYR A 1 184 ? -1.595 2.473 -1.779 1.00 96.12 184 TYR A O 1
ATOM 1387 N N . SER A 1 185 ? -1.321 2.152 -3.993 1.00 95.62 185 SER A N 1
ATOM 1388 C CA . SER A 1 185 ? 0.083 1.773 -3.916 1.00 95.62 185 SER A CA 1
ATOM 1389 C C . SER A 1 185 ? 0.886 2.459 -5.016 1.00 95.62 185 SER A C 1
ATOM 1391 O O . SER A 1 185 ? 0.503 2.403 -6.178 1.00 95.62 185 SER A O 1
ATOM 1393 N N . LEU A 1 186 ? 2.013 3.070 -4.663 1.00 94.81 186 LEU A N 1
ATOM 1394 C CA . LEU A 1 186 ? 3.033 3.495 -5.618 1.00 94.81 186 LEU A CA 1
ATOM 1395 C C . LEU A 1 186 ? 4.030 2.354 -5.790 1.00 94.81 186 LEU A C 1
ATOM 1397 O O . LEU A 1 186 ? 4.587 1.871 -4.801 1.00 94.81 186 LEU A O 1
ATOM 1401 N N . LEU A 1 187 ? 4.232 1.922 -7.032 1.00 91.62 187 LEU A N 1
ATOM 1402 C CA . LEU A 1 187 ? 5.097 0.801 -7.388 1.00 91.62 187 LEU A CA 1
ATOM 1403 C C . LEU A 1 187 ? 6.224 1.279 -8.300 1.00 91.62 187 LEU A C 1
ATOM 1405 O O . LEU A 1 187 ? 5.958 1.940 -9.302 1.00 91.62 187 LEU A O 1
ATOM 1409 N N . GLU A 1 188 ? 7.463 0.910 -7.985 1.00 90.31 188 GLU A N 1
ATOM 1410 C CA . GLU A 1 188 ? 8.610 1.127 -8.876 1.00 90.31 188 GLU A CA 1
ATOM 1411 C C . GLU A 1 188 ? 8.403 0.374 -10.206 1.00 90.31 188 GLU A C 1
ATOM 1413 O O . GLU A 1 188 ? 8.599 0.930 -11.284 1.00 90.31 188 GLU A O 1
ATOM 1418 N N . THR A 1 189 ? 7.925 -0.877 -10.143 1.00 83.19 189 THR A N 1
ATOM 1419 C CA . THR A 1 189 ? 7.569 -1.711 -11.307 1.00 83.19 189 THR A CA 1
ATOM 1420 C C . THR A 1 189 ? 6.406 -2.664 -10.987 1.00 83.19 189 THR A C 1
ATOM 1422 O O . THR A 1 189 ? 6.060 -2.860 -9.822 1.00 83.19 189 THR A O 1
ATOM 1425 N N . ASN A 1 190 ? 5.841 -3.329 -12.004 1.00 71.25 190 ASN A N 1
ATOM 1426 C CA . ASN A 1 190 ? 4.801 -4.361 -11.835 1.00 71.25 190 ASN A CA 1
ATOM 1427 C C . ASN A 1 190 ? 5.355 -5.768 -11.529 1.00 71.25 190 ASN A C 1
ATOM 1429 O O . ASN A 1 190 ? 4.637 -6.754 -11.679 1.00 71.25 190 ASN A O 1
ATOM 1433 N N . GLY A 1 191 ? 6.619 -5.885 -11.105 1.00 76.38 191 GLY A N 1
ATOM 1434 C CA . GLY A 1 191 ? 7.229 -7.187 -10.820 1.00 76.38 191 GLY A CA 1
ATOM 1435 C C . GLY A 1 191 ? 6.561 -7.930 -9.655 1.00 76.38 191 GLY A C 1
ATOM 1436 O O . GLY A 1 191 ? 6.055 -7.309 -8.717 1.00 76.38 191 GLY A O 1
ATOM 1437 N N . ASP A 1 192 ? 6.628 -9.263 -9.672 1.00 78.81 192 ASP A N 1
ATOM 1438 C CA . ASP A 1 192 ? 5.953 -10.152 -8.711 1.00 78.81 192 ASP A CA 1
ATOM 1439 C C . ASP A 1 192 ? 6.206 -9.791 -7.245 1.00 78.81 192 ASP A C 1
ATOM 1441 O O . ASP A 1 192 ? 5.288 -9.808 -6.423 1.00 78.81 192 ASP A O 1
ATOM 1445 N N . TRP A 1 193 ? 7.437 -9.396 -6.911 1.00 85.31 193 TRP A N 1
ATOM 1446 C CA . TRP A 1 193 ? 7.781 -8.952 -5.561 1.00 85.31 193 TRP A CA 1
ATOM 1447 C C . TRP A 1 193 ? 6.979 -7.709 -5.136 1.00 85.31 193 TRP A C 1
ATOM 1449 O O . TRP A 1 193 ? 6.416 -7.689 -4.041 1.00 85.31 193 TRP A O 1
ATOM 1459 N N . HIS A 1 194 ? 6.842 -6.706 -6.009 1.00 87.88 194 HIS A N 1
ATOM 1460 C CA . HIS A 1 194 ? 6.070 -5.487 -5.735 1.00 87.88 194 HIS A CA 1
ATOM 1461 C C . HIS A 1 194 ? 4.594 -5.821 -5.513 1.00 87.88 194 HIS A C 1
ATOM 1463 O O . HIS A 1 194 ? 3.949 -5.342 -4.576 1.00 87.88 194 HIS A O 1
ATOM 1469 N N . MET A 1 195 ? 4.086 -6.721 -6.354 1.00 84.31 195 MET A N 1
ATOM 1470 C CA . MET A 1 195 ? 2.716 -7.211 -6.321 1.00 84.31 195 MET A CA 1
ATOM 1471 C C . MET A 1 195 ? 2.410 -8.002 -5.048 1.00 84.31 195 MET A C 1
ATOM 1473 O O . MET A 1 195 ? 1.342 -7.833 -4.454 1.00 84.31 195 MET A O 1
ATOM 1477 N N . ALA A 1 196 ? 3.361 -8.809 -4.583 1.00 85.25 196 ALA A N 1
ATOM 1478 C CA . ALA A 1 196 ? 3.266 -9.486 -3.301 1.00 85.25 196 ALA A CA 1
ATOM 1479 C C . ALA A 1 196 ? 3.217 -8.475 -2.147 1.00 85.25 196 ALA A C 1
ATOM 1481 O O . ALA A 1 196 ? 2.350 -8.585 -1.282 1.00 85.25 196 ALA A O 1
ATOM 1482 N N . LYS A 1 197 ? 4.074 -7.446 -2.160 1.00 91.38 197 LYS A N 1
ATOM 1483 C CA . LYS A 1 197 ? 4.136 -6.436 -1.091 1.00 91.38 197 LYS A CA 1
ATOM 1484 C C . LYS A 1 197 ? 2.894 -5.559 -0.984 1.00 91.38 197 LYS A C 1
ATOM 1486 O O . LYS A 1 197 ? 2.420 -5.319 0.128 1.00 91.38 197 LYS A O 1
ATOM 1491 N N . ARG A 1 198 ? 2.282 -5.155 -2.100 1.00 88.62 198 ARG A N 1
ATOM 1492 C CA . ARG A 1 198 ? 0.985 -4.451 -2.041 1.00 88.62 198 ARG A CA 1
ATOM 1493 C C . ARG A 1 198 ? -0.140 -5.332 -1.476 1.00 88.62 198 ARG A C 1
ATOM 1495 O O . ARG A 1 198 ? -1.008 -4.823 -0.773 1.00 88.62 198 ARG A O 1
ATOM 1502 N N . LEU A 1 199 ? -0.142 -6.637 -1.779 1.00 90.00 199 LEU A N 1
ATOM 1503 C CA . LEU A 1 199 ? -1.171 -7.577 -1.328 1.00 90.00 199 LEU A CA 1
ATOM 1504 C C . LEU A 1 199 ? -0.960 -7.928 0.143 1.00 90.00 199 LEU A C 1
ATOM 1506 O O . LEU A 1 199 ? -1.928 -8.067 0.881 1.00 90.00 199 LEU A O 1
ATOM 1510 N N . GLU A 1 200 ? 0.293 -8.025 0.582 1.00 90.12 200 GLU A N 1
ATOM 1511 C CA . GLU A 1 200 ? 0.663 -8.148 1.991 1.00 90.12 200 GLU A CA 1
ATOM 1512 C C . GLU A 1 200 ? 0.094 -6.976 2.799 1.00 90.12 200 GLU A C 1
ATOM 1514 O O . GLU A 1 200 ? -0.576 -7.197 3.809 1.00 90.12 200 GLU A O 1
ATOM 1519 N N . HIS A 1 201 ? 0.265 -5.741 2.308 1.00 95.56 201 HIS A N 1
ATOM 1520 C CA . HIS A 1 201 ? -0.350 -4.566 2.919 1.00 95.56 201 HIS A CA 1
ATOM 1521 C C . HIS A 1 201 ? -1.883 -4.674 2.959 1.00 95.56 201 HIS A C 1
ATOM 1523 O O . HIS A 1 201 ? -2.464 -4.506 4.030 1.00 95.56 201 HIS A O 1
ATOM 1529 N N . PHE A 1 202 ? -2.528 -5.021 1.837 1.00 94.00 202 PHE A N 1
ATOM 1530 C CA . PHE A 1 202 ? -3.987 -5.162 1.760 1.00 94.00 202 PHE A CA 1
ATOM 1531 C C . PHE A 1 202 ? -4.528 -6.159 2.787 1.00 94.00 202 PHE A C 1
ATOM 1533 O O . PHE A 1 202 ? -5.448 -5.840 3.536 1.00 94.00 202 PHE A O 1
ATOM 1540 N N . LYS A 1 203 ? -3.935 -7.354 2.858 1.00 90.94 203 LYS A N 1
ATOM 1541 C CA . LYS A 1 203 ? -4.364 -8.422 3.771 1.00 90.94 203 LYS A CA 1
ATOM 1542 C C . LYS A 1 203 ? -4.139 -8.052 5.231 1.00 90.94 203 LYS A C 1
ATOM 1544 O O . LYS A 1 203 ? -5.000 -8.304 6.065 1.00 90.94 203 LYS A O 1
ATOM 1549 N N . ARG A 1 204 ? -2.997 -7.430 5.538 1.00 93.56 204 ARG A N 1
ATOM 1550 C CA . ARG A 1 204 ? -2.681 -6.951 6.890 1.00 93.56 204 ARG A CA 1
ATOM 1551 C C . ARG A 1 204 ? -3.632 -5.841 7.331 1.00 93.56 204 ARG A C 1
ATOM 1553 O O . ARG A 1 204 ? -3.985 -5.770 8.502 1.00 93.56 204 ARG A O 1
ATOM 1560 N N . ALA A 1 205 ? -4.025 -4.969 6.407 1.00 93.94 205 ALA A N 1
ATOM 1561 C CA . ALA A 1 205 ? -4.941 -3.881 6.695 1.00 93.94 205 ALA A CA 1
ATOM 1562 C C . ALA A 1 205 ? -6.407 -4.342 6.737 1.00 93.94 205 ALA A C 1
ATOM 1564 O O . ALA A 1 205 ? -7.203 -3.724 7.425 1.00 93.94 205 ALA A O 1
ATOM 1565 N N . ASN A 1 206 ? -6.820 -5.406 6.055 1.00 91.50 206 ASN A N 1
ATOM 1566 C CA . ASN A 1 206 ? -8.241 -5.750 5.940 1.00 91.50 206 ASN A CA 1
ATOM 1567 C C . ASN A 1 206 ? -8.524 -7.146 6.487 1.00 91.50 206 ASN A C 1
ATOM 1569 O O . ASN A 1 206 ? -8.392 -8.110 5.754 1.00 91.50 206 ASN A O 1
ATOM 1573 N N . GLU A 1 207 ? -8.981 -7.271 7.735 1.00 89.50 207 GLU A N 1
ATOM 1574 C CA . GLU A 1 207 ? -9.255 -8.576 8.376 1.00 89.50 207 GLU A CA 1
ATOM 1575 C C . GLU A 1 207 ? -10.223 -9.464 7.574 1.00 89.50 207 GLU A C 1
ATOM 1577 O O . GLU A 1 207 ? -10.073 -10.681 7.540 1.00 89.50 207 GLU A O 1
ATOM 1582 N N . HIS A 1 208 ? -11.177 -8.849 6.870 1.00 87.00 208 HIS A N 1
ATOM 1583 C CA . HIS A 1 208 ? -12.189 -9.532 6.058 1.00 87.00 208 HIS A CA 1
ATOM 1584 C C . HIS A 1 208 ? -11.709 -9.900 4.645 1.00 87.00 208 HIS A C 1
ATOM 1586 O O . HIS A 1 208 ? -12.497 -10.385 3.836 1.00 87.00 208 HIS A O 1
ATOM 1592 N N . TRP A 1 209 ? -10.422 -9.717 4.324 1.00 86.69 209 TRP A N 1
ATOM 1593 C CA . TRP A 1 209 ? -9.879 -10.056 3.002 1.00 86.69 209 TRP A CA 1
ATOM 1594 C C . TRP A 1 209 ? -10.112 -11.526 2.617 1.00 86.69 209 TRP A C 1
ATOM 1596 O O . TRP A 1 209 ? -10.158 -11.849 1.434 1.00 86.69 209 TRP A O 1
ATOM 1606 N N . CYS A 1 210 ? -10.258 -12.424 3.598 1.00 84.94 210 CYS A N 1
ATOM 1607 C CA . CYS A 1 210 ? -10.529 -13.844 3.375 1.00 84.94 210 CYS A CA 1
ATOM 1608 C C . CYS A 1 210 ? -11.889 -14.116 2.708 1.00 84.94 210 CYS A C 1
ATOM 1610 O O . CYS A 1 210 ? -12.092 -15.213 2.193 1.00 84.94 210 CYS A O 1
ATOM 1612 N N . PHE A 1 211 ? -12.790 -13.130 2.681 1.00 83.19 211 PHE A N 1
ATOM 1613 C CA . PHE A 1 211 ? -14.075 -13.200 1.986 1.00 83.19 211 PHE A CA 1
ATOM 1614 C C . PHE A 1 211 ? -14.020 -12.672 0.546 1.00 83.19 211 PHE A C 1
ATOM 1616 O O . PHE A 1 211 ? -15.038 -12.693 -0.143 1.00 83.19 211 PHE A O 1
ATOM 1623 N N . VAL A 1 212 ? -12.854 -12.226 0.062 1.00 85.31 212 VAL A N 1
ATOM 1624 C CA . VAL A 1 212 ? -12.675 -11.864 -1.349 1.00 85.31 212 VAL A CA 1
ATOM 1625 C C . VAL A 1 212 ? -12.839 -13.103 -2.217 1.00 85.31 212 VAL A C 1
ATOM 1627 O O . VAL A 1 212 ? -12.119 -14.088 -2.056 1.00 85.31 212 VAL A O 1
ATOM 1630 N N . ARG A 1 213 ? -13.787 -13.046 -3.156 1.00 84.94 213 ARG A N 1
ATOM 1631 C CA . ARG A 1 213 ? -14.139 -14.169 -4.036 1.00 84.94 213 ARG A CA 1
ATOM 1632 C C . ARG A 1 213 ? -13.584 -13.987 -5.436 1.00 84.94 213 ARG A C 1
ATOM 1634 O O . ARG A 1 213 ? -13.132 -14.953 -6.039 1.00 84.94 213 ARG A O 1
ATOM 1641 N N . ILE A 1 214 ? -13.622 -12.760 -5.949 1.00 82.88 214 ILE A N 1
ATOM 1642 C CA . ILE A 1 214 ? -13.212 -12.434 -7.314 1.00 82.88 214 ILE A CA 1
ATOM 1643 C C . ILE A 1 214 ? -12.196 -11.297 -7.264 1.00 82.88 214 ILE A C 1
ATOM 1645 O O . ILE A 1 214 ? -12.433 -10.261 -6.644 1.00 82.88 214 ILE A O 1
ATOM 1649 N N . VAL A 1 215 ? -11.072 -11.488 -7.956 1.00 84.06 215 VAL A N 1
ATOM 1650 C CA . VAL A 1 215 ? -10.081 -10.435 -8.187 1.00 84.06 215 VAL A CA 1
ATOM 1651 C C . VAL A 1 215 ? -9.997 -10.159 -9.682 1.00 84.06 215 VAL A C 1
ATOM 1653 O O . VAL A 1 215 ? -9.574 -11.018 -10.455 1.00 84.06 215 VAL A O 1
ATOM 1656 N N . ILE A 1 216 ? -10.395 -8.956 -10.081 1.00 84.81 216 ILE A N 1
ATOM 1657 C CA . ILE A 1 216 ? -10.305 -8.460 -11.452 1.00 84.81 216 ILE A CA 1
ATOM 1658 C C . ILE A 1 216 ? -9.007 -7.670 -11.576 1.00 84.81 216 ILE A C 1
ATOM 1660 O O . ILE A 1 216 ? -8.743 -6.750 -10.804 1.00 84.81 216 ILE A O 1
ATOM 1664 N N . VAL A 1 217 ? -8.183 -8.023 -12.555 1.00 83.25 217 VAL A N 1
ATOM 1665 C CA . VAL A 1 217 ? -6.869 -7.412 -12.752 1.00 83.25 217 VAL A CA 1
ATOM 1666 C C . VAL A 1 217 ? -6.826 -6.727 -14.113 1.00 83.25 217 VAL A C 1
ATOM 1668 O O . VAL A 1 217 ? -7.105 -7.350 -15.136 1.00 83.25 217 VAL A O 1
ATOM 1671 N N . GLY A 1 218 ? -6.472 -5.442 -14.118 1.00 80.44 218 GLY A N 1
ATOM 1672 C CA . GLY A 1 218 ? -6.367 -4.625 -15.319 1.00 80.44 218 GLY A CA 1
ATOM 1673 C C . GLY A 1 218 ? -5.370 -5.173 -16.334 1.00 80.44 218 GLY A C 1
ATOM 1674 O O . GLY A 1 218 ? -4.352 -5.769 -15.984 1.00 80.44 218 GLY A O 1
ATOM 1675 N N . LYS A 1 219 ? -5.645 -4.917 -17.615 1.00 71.12 219 LYS A N 1
ATOM 1676 C CA . LYS A 1 219 ? -4.826 -5.364 -18.751 1.00 71.12 219 LYS A CA 1
ATOM 1677 C C . LYS A 1 219 ? -3.348 -4.976 -18.627 1.00 71.12 219 LYS A C 1
ATOM 1679 O O . LYS A 1 219 ? -2.487 -5.776 -18.981 1.00 71.12 219 LYS A O 1
ATOM 1684 N N . ASP A 1 220 ? -3.055 -3.798 -18.095 1.00 66.31 220 ASP A N 1
ATOM 1685 C CA . ASP A 1 220 ? -1.683 -3.280 -18.016 1.00 66.31 220 ASP A CA 1
ATOM 1686 C C . ASP A 1 220 ? -0.892 -3.855 -16.826 1.00 66.31 220 ASP A C 1
ATOM 1688 O O . ASP A 1 220 ? 0.317 -3.678 -16.723 1.00 66.31 220 ASP A O 1
ATOM 1692 N N . MET A 1 221 ? -1.552 -4.648 -1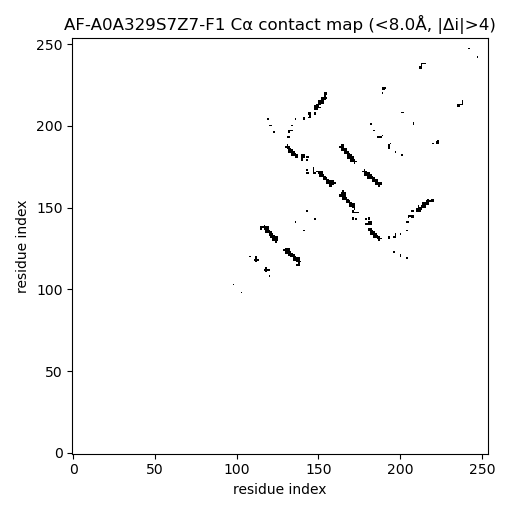5.972 1.00 64.88 221 MET A N 1
ATOM 1693 C CA . MET A 1 221 ? -0.912 -5.459 -14.929 1.00 64.88 221 MET A CA 1
ATOM 1694 C C . MET A 1 221 ? -0.363 -6.792 -15.471 1.00 64.88 221 MET A C 1
ATOM 1696 O O . MET A 1 221 ? 0.167 -7.597 -14.706 1.00 64.88 221 MET A O 1
ATOM 1700 N N . ARG A 1 222 ? -0.530 -7.078 -16.773 1.00 55.03 222 ARG A N 1
ATOM 1701 C CA . ARG A 1 222 ? -0.205 -8.379 -17.392 1.00 55.03 222 ARG A CA 1
ATOM 1702 C C . ARG A 1 222 ? 1.275 -8.619 -17.683 1.00 55.03 222 ARG A C 1
ATOM 1704 O O . ARG A 1 222 ? 1.612 -9.701 -18.147 1.00 55.03 222 ARG A O 1
ATOM 1711 N N . GLU A 1 223 ? 2.168 -7.702 -17.322 1.00 50.22 223 GLU A N 1
ATOM 1712 C CA . GLU A 1 223 ? 3.602 -8.029 -17.219 1.00 50.22 223 GLU A CA 1
ATOM 1713 C C . GLU A 1 223 ? 3.914 -8.996 -16.055 1.00 50.22 223 GLU A C 1
ATOM 1715 O O . GLU A 1 223 ? 5.053 -9.423 -15.901 1.00 50.22 223 GLU A O 1
ATOM 1720 N N . MET A 1 224 ? 2.901 -9.413 -15.282 1.00 48.19 224 MET A N 1
ATOM 1721 C CA . MET A 1 224 ? 2.982 -10.420 -14.214 1.00 48.19 224 MET A CA 1
ATOM 1722 C C . MET A 1 224 ? 3.403 -11.839 -14.641 1.00 48.19 224 MET A C 1
ATOM 1724 O O . MET A 1 224 ? 3.428 -12.719 -13.787 1.00 48.19 224 MET A O 1
ATOM 1728 N N . ARG A 1 225 ? 3.704 -12.129 -15.914 1.00 41.28 225 ARG A N 1
ATOM 1729 C CA . ARG A 1 225 ? 4.258 -13.437 -16.305 1.00 41.28 225 ARG A CA 1
ATOM 1730 C C . ARG A 1 225 ? 5.197 -13.329 -17.503 1.00 41.28 225 ARG A C 1
ATOM 1732 O O . ARG A 1 225 ? 4.760 -13.286 -18.648 1.00 41.28 225 ARG A O 1
ATOM 1739 N N . LYS A 1 226 ? 6.494 -13.469 -17.229 1.00 32.41 226 LYS A N 1
ATOM 1740 C CA . LYS A 1 226 ? 7.178 -14.623 -17.819 1.00 32.41 226 LYS A CA 1
ATOM 1741 C C . LYS A 1 226 ? 6.677 -15.849 -17.048 1.00 32.41 226 LYS A C 1
ATOM 1743 O O . LYS A 1 226 ? 6.739 -15.882 -15.825 1.00 32.41 226 LYS A O 1
ATOM 1748 N N . GLU A 1 227 ? 6.022 -16.735 -17.782 1.00 42.53 227 GLU A N 1
ATOM 1749 C CA . GLU A 1 227 ? 5.373 -17.978 -17.361 1.00 42.53 227 GLU A CA 1
ATOM 1750 C C . GLU A 1 227 ? 6.174 -18.793 -16.326 1.00 42.53 227 GLU A C 1
ATOM 1752 O O . GLU A 1 227 ? 7.348 -19.060 -16.539 1.00 42.53 227 GLU A O 1
ATOM 1757 N N . GLU A 1 228 ? 5.533 -19.172 -15.208 1.00 38.56 228 GLU A N 1
ATOM 1758 C CA . GLU A 1 228 ? 5.321 -20.576 -14.765 1.00 38.56 228 GLU A CA 1
ATOM 1759 C C . GLU A 1 228 ? 5.086 -20.743 -13.246 1.00 38.56 228 GLU A C 1
ATOM 1761 O O . GLU A 1 228 ? 4.450 -21.713 -12.848 1.00 38.56 228 GLU A O 1
ATOM 1766 N N . GLU A 1 229 ? 5.446 -19.801 -12.366 1.00 39.38 229 GLU A N 1
ATOM 1767 C CA . GLU A 1 229 ? 5.517 -20.129 -10.919 1.00 39.38 229 GLU A CA 1
ATOM 1768 C C . GLU A 1 229 ? 4.324 -19.684 -10.037 1.00 39.38 229 GLU A C 1
ATOM 1770 O O . GLU A 1 229 ? 4.257 -20.012 -8.855 1.00 39.38 229 GLU A O 1
ATOM 1775 N N . TYR A 1 230 ? 3.311 -18.995 -10.580 1.00 35.19 230 TYR A N 1
ATOM 1776 C CA . TYR A 1 230 ? 2.127 -18.563 -9.799 1.00 35.19 230 TYR A CA 1
ATOM 1777 C C . TYR A 1 230 ? 0.893 -19.467 -9.983 1.00 35.19 230 TYR A C 1
ATOM 1779 O O . TYR A 1 230 ? -0.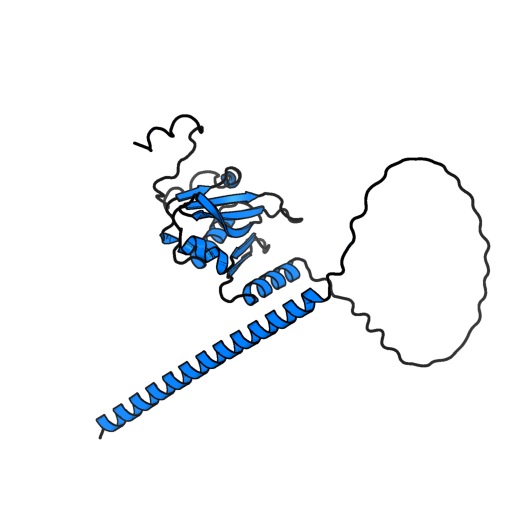235 -19.051 -9.715 1.00 35.19 230 TYR A O 1
ATOM 1787 N N . TYR A 1 231 ? 1.074 -20.682 -10.512 1.00 38.25 231 TYR A N 1
ATOM 1788 C CA . TYR A 1 231 ? -0.031 -21.559 -10.917 1.00 38.25 231 TYR A CA 1
ATOM 1789 C C . TYR A 1 231 ? -0.546 -22.519 -9.836 1.00 38.25 231 TYR A C 1
ATOM 1791 O O . TYR A 1 231 ? -1.606 -23.106 -10.027 1.00 38.25 231 TYR A O 1
ATOM 1799 N N . THR A 1 232 ? 0.113 -22.644 -8.681 1.00 31.03 232 THR A N 1
ATOM 1800 C CA . THR A 1 232 ? -0.178 -23.777 -7.775 1.00 31.03 232 THR A CA 1
ATOM 1801 C C . THR A 1 232 ? -0.812 -23.403 -6.433 1.00 31.03 232 THR A C 1
ATOM 1803 O O . THR A 1 232 ? -0.932 -24.270 -5.573 1.00 31.03 232 THR A O 1
ATOM 1806 N N . LYS A 1 233 ? -1.226 -22.148 -6.184 1.00 34.31 233 LYS A N 1
ATOM 1807 C CA . LYS A 1 233 ? -1.729 -21.796 -4.834 1.00 34.31 233 LYS A CA 1
ATOM 1808 C C . LYS A 1 233 ? -2.888 -20.819 -4.696 1.00 34.31 233 LYS A C 1
ATOM 1810 O O . LYS A 1 233 ? -3.209 -20.453 -3.568 1.00 34.31 233 LYS A O 1
ATOM 1815 N N . VAL A 1 234 ? -3.565 -20.444 -5.777 1.00 31.86 234 VAL A N 1
ATOM 1816 C CA . VAL A 1 234 ? -4.854 -19.756 -5.640 1.00 31.86 234 VAL A CA 1
ATOM 1817 C C . VAL A 1 234 ? -5.864 -20.371 -6.602 1.00 31.86 234 VAL A C 1
ATOM 1819 O O . VAL A 1 234 ? -5.990 -19.952 -7.749 1.00 31.86 234 VAL A O 1
ATOM 1822 N N . GLU A 1 235 ? -6.579 -21.395 -6.136 1.00 32.22 235 GLU A N 1
ATOM 1823 C CA . GLU A 1 235 ? -7.862 -21.766 -6.732 1.00 32.22 235 GLU A CA 1
ATOM 1824 C C . GLU A 1 235 ? -8.849 -20.623 -6.458 1.00 32.22 235 GLU A C 1
ATOM 1826 O O . GLU A 1 235 ? -9.515 -20.579 -5.428 1.00 32.22 235 GLU A O 1
ATOM 1831 N N . ILE A 1 236 ? -8.896 -19.646 -7.365 1.00 42.25 236 ILE A N 1
ATOM 1832 C CA . ILE A 1 236 ? -9.969 -18.651 -7.410 1.00 42.25 236 ILE A CA 1
ATOM 1833 C C . ILE A 1 236 ? -11.010 -19.188 -8.383 1.00 42.25 236 ILE A C 1
ATOM 1835 O O . ILE A 1 236 ? -10.824 -19.114 -9.602 1.00 42.25 236 ILE A O 1
ATOM 1839 N N . ALA A 1 237 ? -12.100 -19.737 -7.849 1.00 31.56 237 ALA A N 1
ATOM 1840 C CA . ALA A 1 237 ? -13.287 -20.019 -8.642 1.00 31.56 237 ALA A CA 1
ATOM 1841 C C . ALA A 1 237 ? -13.770 -18.701 -9.274 1.00 31.56 237 ALA A C 1
ATOM 1843 O O . ALA A 1 237 ? -14.187 -17.790 -8.564 1.00 31.56 237 ALA A O 1
ATOM 1844 N N . GLY A 1 238 ? -13.676 -18.589 -10.602 1.00 38.22 238 GLY A N 1
ATOM 1845 C CA . GLY A 1 238 ? -14.209 -17.445 -11.349 1.00 38.22 238 GLY A CA 1
ATOM 1846 C C . GLY A 1 238 ? -13.196 -16.442 -11.905 1.00 38.22 238 GLY A C 1
ATOM 1847 O O . GLY A 1 238 ? -13.596 -15.336 -12.257 1.00 38.22 238 GLY A O 1
ATOM 1848 N N . THR A 1 239 ? -11.909 -16.785 -12.058 1.00 39.34 239 THR A N 1
ATOM 1849 C CA . THR A 1 239 ? -11.075 -15.995 -12.986 1.00 39.34 239 THR A CA 1
ATOM 1850 C C . THR A 1 239 ? -11.555 -16.249 -14.420 1.00 39.34 239 THR A C 1
ATOM 1852 O O . THR A 1 239 ? -11.141 -17.221 -15.045 1.00 39.34 239 THR A O 1
ATOM 1855 N N . LEU A 1 240 ? -12.447 -15.391 -14.928 1.00 38.34 240 LEU A N 1
ATOM 1856 C CA . LEU A 1 240 ? -12.742 -15.263 -16.357 1.00 38.34 240 LEU A CA 1
ATOM 1857 C C . LEU A 1 240 ? -11.456 -14.795 -17.045 1.00 38.34 240 LEU A C 1
ATOM 1859 O O . LEU A 1 240 ? -11.053 -13.636 -16.939 1.00 38.34 240 LEU A O 1
ATOM 1863 N N . ARG A 1 241 ? -10.758 -15.748 -17.659 1.00 43.44 241 ARG A N 1
ATOM 1864 C CA . ARG A 1 241 ? -9.532 -15.525 -18.422 1.00 43.44 241 ARG A CA 1
ATOM 1865 C C . ARG A 1 241 ? -9.930 -15.408 -19.887 1.00 43.44 241 ARG A C 1
ATOM 1867 O O . ARG A 1 241 ? -10.510 -16.341 -20.422 1.00 43.44 241 ARG A O 1
ATOM 1874 N N . ASP A 1 242 ? -9.613 -14.271 -20.494 1.00 38.12 242 ASP A N 1
ATOM 1875 C CA . ASP A 1 242 ? -9.520 -14.091 -21.946 1.00 38.12 242 ASP A CA 1
ATOM 1876 C C . ASP A 1 242 ? -10.680 -14.646 -22.790 1.00 38.12 242 ASP A C 1
ATOM 1878 O O . ASP A 1 242 ? -10.468 -15.411 -23.729 1.00 38.12 242 ASP A O 1
ATOM 1882 N N . THR A 1 243 ? -11.905 -14.190 -22.533 1.00 34.00 243 THR A N 1
ATOM 1883 C CA . THR A 1 243 ? -12.980 -14.301 -23.525 1.00 34.00 243 THR A CA 1
ATOM 1884 C C . THR A 1 243 ? -13.068 -12.989 -24.310 1.00 34.00 243 THR A C 1
ATOM 1886 O O . THR A 1 243 ? -13.153 -11.922 -23.689 1.00 34.00 243 THR A O 1
ATOM 1889 N N . PRO A 1 244 ? -13.039 -12.993 -25.660 1.00 34.38 244 PRO A N 1
ATOM 1890 C CA . PRO A 1 244 ? -13.462 -11.822 -26.416 1.00 34.38 244 PRO A CA 1
ATOM 1891 C C . PRO A 1 244 ? -14.874 -11.466 -25.942 1.00 34.38 244 PRO A C 1
ATOM 1893 O O . PRO A 1 244 ? -15.753 -12.322 -25.868 1.00 34.38 244 PRO A O 1
ATOM 1896 N N . TYR A 1 245 ? -15.045 -10.208 -25.549 1.00 35.50 245 TYR A N 1
ATOM 1897 C CA . TYR A 1 245 ? -16.136 -9.668 -24.730 1.00 35.50 245 TYR A CA 1
ATOM 1898 C C . TYR A 1 245 ? -17.539 -9.699 -25.386 1.00 35.50 245 TYR A C 1
ATOM 1900 O O . TYR A 1 245 ? -18.374 -8.855 -25.077 1.00 35.50 245 TYR A O 1
ATOM 1908 N N . LEU A 1 246 ? -17.817 -10.627 -26.311 1.00 32.94 246 LEU A N 1
ATOM 1909 C CA . LEU A 1 246 ? -19.058 -10.671 -27.089 1.00 32.94 246 LEU A CA 1
ATOM 1910 C C . LEU A 1 246 ? -19.727 -12.048 -27.263 1.00 32.94 246 LEU A C 1
ATOM 1912 O O . LEU A 1 246 ? -20.822 -12.056 -27.812 1.00 32.94 246 LEU A O 1
ATOM 1916 N N . GLU A 1 247 ? -19.194 -13.179 -26.772 1.00 31.58 247 GLU A N 1
ATOM 1917 C CA . GLU A 1 247 ? -19.875 -14.481 -26.997 1.00 31.58 247 GLU A CA 1
ATOM 1918 C C . GLU A 1 247 ? -20.167 -15.383 -25.785 1.00 31.58 247 GLU A C 1
ATOM 1920 O O . GLU A 1 247 ? -20.978 -16.292 -25.924 1.00 31.58 247 GLU A O 1
ATOM 1925 N N . GLU A 1 248 ? -19.668 -15.120 -24.571 1.00 39.28 248 GLU A N 1
ATOM 1926 C CA . GLU A 1 248 ? -19.951 -16.014 -23.420 1.00 39.28 248 GLU A CA 1
ATOM 1927 C C . GLU A 1 248 ? -20.549 -15.322 -22.189 1.00 39.28 248 GLU A C 1
ATOM 1929 O O . GLU A 1 248 ? -20.372 -15.766 -21.058 1.00 39.28 248 GLU A O 1
ATOM 1934 N N . MET A 1 249 ? -21.339 -14.263 -22.389 1.00 31.16 249 MET A N 1
ATOM 1935 C CA . MET A 1 249 ? -22.169 -13.696 -21.312 1.00 31.16 249 MET A CA 1
ATOM 1936 C C . MET A 1 249 ? -23.589 -14.300 -21.246 1.00 31.16 249 MET A C 1
ATOM 1938 O O . MET A 1 249 ? -24.390 -13.872 -20.424 1.00 31.16 249 MET A O 1
ATOM 1942 N N . ASN A 1 250 ? -23.887 -15.330 -22.057 1.00 33.09 250 ASN A N 1
ATOM 1943 C CA . ASN A 1 250 ? -25.199 -16.001 -22.11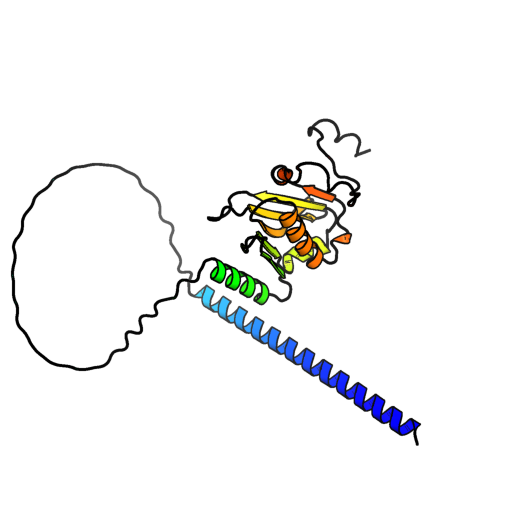7 1.00 33.09 250 ASN A CA 1
ATOM 1944 C C . ASN A 1 250 ? -25.225 -17.440 -21.557 1.00 33.09 250 ASN A C 1
ATOM 1946 O O . ASN A 1 250 ? -26.234 -18.123 -21.700 1.00 33.09 250 ASN A O 1
ATOM 1950 N N . VAL A 1 251 ? -24.151 -17.923 -20.918 1.00 35.81 251 VAL A N 1
ATOM 1951 C CA . VAL A 1 251 ? -24.115 -19.285 -20.328 1.00 35.81 251 VAL A CA 1
ATOM 1952 C C . VAL A 1 251 ? -23.973 -19.272 -18.798 1.00 35.81 251 VAL A C 1
ATOM 1954 O O . VAL A 1 251 ? -24.215 -20.281 -18.145 1.00 35.81 251 VAL A O 1
ATOM 1957 N N . VAL A 1 252 ? -23.662 -18.121 -18.192 1.00 30.45 252 VAL A N 1
ATOM 1958 C CA . VAL A 1 252 ? -23.532 -17.983 -16.722 1.00 30.45 252 VAL A CA 1
ATOM 1959 C C . VAL A 1 252 ? -24.768 -17.343 -16.071 1.00 30.45 252 VAL A C 1
ATOM 1961 O O . VAL A 1 252 ? -24.904 -17.360 -14.851 1.00 30.45 252 VAL A O 1
ATOM 1964 N N . LEU A 1 253 ? -25.717 -16.861 -16.874 1.00 27.22 253 LEU A N 1
ATOM 1965 C CA . LEU A 1 253 ? -27.058 -16.488 -16.429 1.00 27.22 253 LEU A CA 1
ATOM 1966 C C . LEU A 1 253 ? -28.071 -17.398 -17.126 1.00 27.22 253 LEU A C 1
ATOM 1968 O O . LEU A 1 253 ? -28.661 -17.032 -18.140 1.00 27.22 253 LEU A O 1
ATOM 1972 N N . GLY A 1 254 ? -28.202 -18.614 -16.595 1.00 31.02 254 GLY A N 1
ATOM 1973 C CA . GLY A 1 254 ? -29.500 -19.285 -16.612 1.00 31.02 254 GLY A CA 1
ATOM 1974 C C . GLY A 1 254 ? -30.429 -18.587 -15.632 1.00 31.02 254 GLY A C 1
ATOM 1975 O O . GLY A 1 254 ? -29.948 -18.272 -14.519 1.00 31.02 254 GLY A O 1
#

Radius of gyration: 31.45 Å; Cα contacts (8 Å, |Δi|>4): 242; chains: 1; bounding box: 67×81×92 Å

Mean predicted aligned error: 19.51 Å

Foldseek 3Di:
DVVVVVVVVVVVVVVVVVVVVVVVVVVVVVLVVVLVVVVVVVVVVVVVPDDDDDDDDDDDDDDDDDDDDDDDDDDDDDDDDDDDDDDDDDPPPPPPPPDDPVRVVVVVVVVQCSNDVLKDWDWDADPVRHGFKIKIFGNVLLVLCVQAVAEKEKEWDFQPDPLGWIKIFIWGADPVRDIDTGMIMTGNDLEPVRVVVNVVRVCVSHVSNVNHQYYHYDPVSVVHDPDDDPPDPDPRPDPPPDDPPPDPPPPVPD

InterPro domains:
  IPR048324 ZSWIM1/3, RNaseH-like domain [PF21056] (111-225)
  IPR052579 Zinc finger SWIM domain-containing protein [PTHR31569] (73-225)

Nearest PDB structures (foldseek):
  8wwc-assembly1_C  TM=4.939E-01  e=8.285E-02  synthetic construct
  4dx8-assembly4_E  TM=5.160E-01  e=1.737E-01  Homo sapiens
  6izc-assembly2_B  TM=3.604E-01  e=5.609E-01  Vibrio parahaemolyticus
  3thr-assembly1_B  TM=3.872E-01  e=7.636E-01  Rattus norvegicus
  8iso-assembly1_A  TM=3.307E-01  e=2.967E+00  Stenotrophomonas sp. KCTC 12332

Secondary structure (DSSP, 8-state):
-HHHHHHHHHHHHHHHHHHHHHHHHHHHHHHHHHHHHHHHHHHHHHTSS---------------------------------------------------HHHHHHHHHHHHHHH-TT-EEEEEE-TTSSEEEEEEE-HHHHHHHHH--SEEEEEEES--STT--EEEEEEEE-TTS-EEEEEEEEES---HHHHHHHHHHHHHH-GGGGG--EEEE-GGGGGG-SSSTTSSS---TT------TTSSSSSS--

Solvent-accessible surface area (backbone atoms only — not comparable to full-atom values): 15984 Å² total; per-residue (Å²): 114,70,70,61,54,53,53,53,50,54,52,51,53,53,51,52,52,53,50,52,53,51,55,53,53,52,53,52,52,52,51,52,53,51,51,53,51,52,52,53,53,54,54,57,62,62,69,76,74,74,77,88,80,82,89,81,84,89,87,87,82,91,80,90,80,84,90,82,89,87,87,84,87,84,86,84,90,82,92,82,87,82,90,80,92,79,88,88,80,90,79,81,71,79,75,74,75,79,68,52,73,67,53,51,50,52,51,51,54,52,51,53,38,70,73,32,93,58,27,48,71,49,77,40,65,38,97,87,70,48,78,29,32,41,34,43,32,50,45,69,40,41,51,49,40,66,76,28,32,43,37,36,38,37,41,63,44,73,62,70,48,99,81,45,26,23,42,31,41,34,29,29,37,44,98,84,71,53,70,45,70,40,34,43,31,44,24,59,55,74,47,65,69,44,55,50,52,54,48,51,50,50,48,74,72,33,86,44,52,84,54,47,51,39,77,48,72,37,80,84,56,59,74,63,57,83,85,76,86,83,78,84,81,72,93,55,77,74,72,84,72,90,67,74,96,81,76,74,81,71,76,83,64,126